Protein AF-0000000068767182 (afdb_homodimer)

Secondary structure (DSSP, 8-state):
---EE-SS-EEEE--GGGHHHHHHHHH-HHHHTTT-PPPPHHHHHHHHHHHHH-TTEEEEE-TT--EEEEEEEEE-SS-TTEEEEEEEE-GGGTTSSHHHHHHHHHHHHHHHTS--SEEEEEEETT-HHHHHHHHHTT-EEEEEEEEEEEETTEEEEEEEEEEEGGGS-------/---EE-SS-EEEE--GGGHHHHHHHHH-HHHHTTT-PPPPHHHHHHHHHHHHH-TTEEEEE-TT--EEEEEEEEE-SS-TTEEEEEEEE-GGGTTSSHHHHHHHHHHHHHHHTS--SEEEEEEETT-HHHHHHHHHTT-EEEEEEEEEEEETTEEEEEEEEEEEGGGS-------

InterPro domains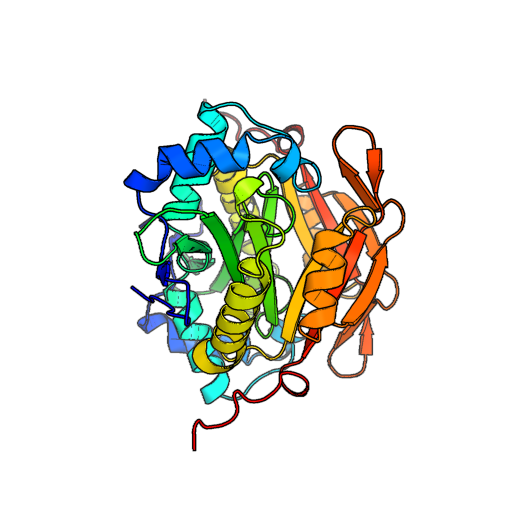:
  IPR000182 GNAT domain [PF13302] (8-140)
  IPR000182 GNAT domain [PS51186] (9-166)
  IPR016181 Acyl-CoA N-acyltransferase [SSF55729] (1-163)
  IPR051531 N-acetyltransferase [PTHR43792] (2-166)

Nearest PDB structures (foldseek):
  3fbu-assembly2_A  TM=9.293E-01  e=2.927E-15  Bacillus anthracis str. Sterne
  3fbu-assembly2_B-2  TM=9.179E-01  e=8.368E-15  Bacillus anthracis str. Sterne
  6dau-assembly1_C  TM=8.289E-01  e=2.789E-12  Vibrio cholerae O1 biovar El Tor
  6dau-assembly1_E-5  TM=7.982E-01  e=1.086E-11  Vibrio cholerae O1 biovar El Tor
  7kwh-assembly1_D  TM=8.012E-01  e=1.391E-11  Vibrio cholerae O1 biovar El Tor str. N16961

Foldseek 3Di:
DDWFDDPWKIWAADDPVCLVVQLQQLQDCVQCVWPADRDDPVVSVVVSVVSNVDPQKTFIAGPVRDTFWMKGWAQDPVDNLEIEIDITGDPVNPPPCSVLRVVLRSVVCCCPVVVHFKYKYKGWPPCVSVVVSCVVQPKDFDDWAFLPDDHPNGRTIMTMIMDGPVRHPDPPPPD/DDWFDDPWKIWAADDPVCLVVQLQQLQDCVQCVWPADRDDPVVSVVVSVVSNVDPQKTFIAGPVRDTFWMKGWDQDPVDNLEIEIDITGDPVNPPPCSVLRVVLRSVVCCCPVVNHFKYKYKGWPVCVSVVVSCVVQPKDWDDWAFLPDDHPNGRTIMTMIMDGPVRHPPPPPPD

Radius of gyration: 19.44 Å; Cα contacts (8 Å, |Δi|>4): 664; chains: 2; bounding box: 59×55×46 Å

pLDDT: mean 89.8, std 11.77, range [21.94, 98.62]

Sequence (350 aa):
MTTITTPRLSLTRFVTDDWPFFLRLRQDPQVMRFMGEVLSDGALRSVFVSRCADPGVFVLRDKFGEALGDIGLRISPKNPHEADVGYALLPQAQGKGYASEALRAVCEYGFTTLGVQAINAWVLGENRGSSRLLEKQGFVRTQVLEKAYHLNGVDYDDWIYRLEREAHPASADAGMTTITTPRLSLTRFVTDDWPFFLRLRQDPQVMRFMGEVLSDGALRSVFVSRCADPGVFVLRDKFGEALGDIGLRISPKNPHEADVGYALLPQAQGKGYASEALRAVCEYGFTTLGVQAINAWVLGENRGSSRLLEKQGFVRTQVLEKAYHLNGVDYDDWIYRLEREAHPASADAG

Structure (mmCIF, N/CA/C/O backbone):
data_AF-0000000068767182-model_v1
#
loop_
_entity.id
_entity.type
_entity.pdbx_description
1 polymer 'GCN5-related N-acetyltransferase'
#
loop_
_atom_site.group_PDB
_atom_site.id
_atom_site.type_symbol
_atom_site.label_atom_id
_atom_site.label_alt_id
_atom_site.label_comp_id
_atom_site.label_asym_id
_atom_site.label_entity_id
_atom_site.label_seq_id
_atom_site.pdbx_PDB_ins_code
_atom_site.Cartn_x
_atom_site.Cartn_y
_atom_site.Cartn_z
_atom_site.occupancy
_atom_site.B_iso_or_equiv
_atom_site.auth_seq_id
_atom_site.auth_comp_id
_atom_site.auth_asym_id
_atom_site.auth_atom_id
_atom_site.pdbx_PDB_model_num
ATOM 1 N N . MET A 1 1 ? 6.223 1.989 -20.578 1 55.12 1 MET A N 1
ATOM 2 C CA . MET A 1 1 ? 5.527 1.177 -19.594 1 55.12 1 MET A CA 1
ATOM 3 C C . MET A 1 1 ? 6.418 0.04 -19.094 1 55.12 1 MET A C 1
ATOM 5 O O . MET A 1 1 ? 7.043 -0.656 -19.906 1 55.12 1 MET A O 1
ATOM 9 N N . THR A 1 2 ? 6.781 0.084 -17.812 1 68.25 2 THR A N 1
ATOM 10 C CA . THR A 1 2 ? 7.84 -0.798 -17.328 1 68.25 2 THR A CA 1
ATOM 11 C C . THR A 1 2 ? 7.402 -2.258 -17.406 1 68.25 2 THR A C 1
ATOM 13 O O . THR A 1 2 ? 6.324 -2.615 -16.922 1 68.25 2 THR A O 1
ATOM 16 N N . THR A 1 3 ? 7.922 -2.963 -18.438 1 87.12 3 THR A N 1
ATOM 17 C CA . THR A 1 3 ? 7.777 -4.414 -18.484 1 87.12 3 THR A CA 1
ATOM 18 C C . THR A 1 3 ? 8.992 -5.09 -17.844 1 87.12 3 THR A C 1
ATOM 20 O O . THR A 1 3 ? 10.133 -4.715 -18.125 1 87.12 3 THR A O 1
ATOM 23 N N . ILE A 1 4 ? 8.719 -6.023 -16.906 1 93.81 4 ILE A N 1
ATOM 24 C CA . ILE A 1 4 ? 9.766 -6.844 -16.312 1 93.81 4 ILE A CA 1
ATOM 25 C C . ILE A 1 4 ? 9.75 -8.234 -16.938 1 93.81 4 ILE A C 1
ATOM 27 O O . ILE A 1 4 ? 8.695 -8.867 -17.016 1 93.81 4 ILE A O 1
ATOM 31 N N . THR A 1 5 ? 10.891 -8.625 -17.438 1 96.06 5 THR A N 1
ATOM 32 C CA . THR A 1 5 ? 10.969 -9.938 -18.078 1 96.06 5 THR A CA 1
ATOM 33 C C . THR A 1 5 ? 11.82 -10.891 -17.234 1 96.06 5 THR A C 1
ATOM 35 O O . THR A 1 5 ? 12.867 -10.492 -16.719 1 96.06 5 THR A O 1
ATOM 38 N N . THR A 1 6 ? 11.32 -12.062 -17.094 1 96.75 6 THR A N 1
ATOM 39 C CA . THR A 1 6 ? 12.047 -13.172 -16.484 1 96.75 6 THR A CA 1
ATOM 40 C C . THR A 1 6 ? 12.188 -14.336 -17.453 1 96.75 6 THR A C 1
ATOM 42 O O . THR A 1 6 ? 11.695 -14.266 -18.578 1 96.75 6 THR A O 1
ATOM 45 N N . PRO A 1 7 ? 12.906 -15.391 -17.078 1 96.56 7 PRO A N 1
ATOM 46 C CA . PRO A 1 7 ? 13.125 -16.5 -18.016 1 96.56 7 PRO A CA 1
ATOM 47 C C . PRO A 1 7 ? 11.82 -17.062 -18.562 1 96.56 7 PRO A C 1
ATOM 49 O O . PRO A 1 7 ? 11.719 -17.375 -19.75 1 96.56 7 PRO A O 1
ATOM 52 N N . ARG A 1 8 ? 10.781 -17.188 -17.734 1 98 8 ARG A N 1
ATOM 53 C CA . ARG A 1 8 ? 9.562 -17.844 -18.188 1 98 8 ARG A CA 1
ATOM 54 C C . ARG A 1 8 ? 8.391 -16.875 -18.234 1 98 8 ARG A C 1
ATOM 56 O O . ARG A 1 8 ? 7.312 -17.219 -18.734 1 98 8 ARG A O 1
ATOM 63 N N . LEU A 1 9 ? 8.609 -15.633 -17.719 1 98.38 9 LEU A N 1
ATOM 64 C CA . LEU A 1 9 ? 7.449 -14.758 -17.531 1 98.38 9 LEU A CA 1
ATOM 65 C C . LEU A 1 9 ? 7.711 -13.375 -18.109 1 98.38 9 LEU A C 1
ATOM 67 O O . LEU A 1 9 ? 8.859 -12.93 -18.172 1 98.38 9 LEU A O 1
ATOM 71 N N . SER A 1 10 ? 6.645 -12.773 -18.594 1 98.12 10 SER A N 1
ATOM 72 C CA . SER A 1 10 ? 6.57 -11.328 -18.781 1 98.12 10 SER A CA 1
ATOM 73 C C . SER A 1 10 ? 5.598 -10.688 -17.797 1 98.12 10 SER A C 1
ATOM 75 O O . SER A 1 10 ? 4.434 -11.086 -17.719 1 98.12 10 SER A O 1
ATOM 77 N N . LEU A 1 11 ? 6.102 -9.781 -17.031 1 98 11 LEU A N 1
ATOM 78 C CA . LEU A 1 11 ? 5.266 -9.016 -16.125 1 98 11 LEU A CA 1
ATOM 79 C C . LEU A 1 11 ? 4.84 -7.695 -16.75 1 98 11 LEU A C 1
ATOM 81 O O . LEU A 1 11 ? 5.672 -6.805 -16.953 1 98 11 LEU A O 1
ATOM 85 N N . THR A 1 12 ? 3.553 -7.574 -17.047 1 96.75 12 THR A N 1
ATOM 86 C CA . THR A 1 12 ? 3.031 -6.402 -17.734 1 96.75 12 THR A CA 1
ATOM 87 C C . THR A 1 12 ? 1.985 -5.688 -16.875 1 96.75 12 THR A C 1
ATOM 89 O O . THR A 1 12 ? 1.401 -6.289 -15.977 1 96.75 12 THR A O 1
ATOM 92 N N . ARG A 1 13 ? 1.773 -4.496 -17.219 1 94.75 13 ARG A N 1
ATOM 93 C CA . ARG A 1 13 ? 0.674 -3.791 -16.562 1 94.75 13 ARG A CA 1
ATOM 94 C C . ARG A 1 13 ? -0.67 -4.398 -16.953 1 94.75 13 ARG A C 1
ATOM 96 O O . ARG A 1 13 ? -0.781 -5.07 -17.984 1 94.75 13 ARG A O 1
ATOM 103 N N . PHE A 1 14 ? -1.699 -4.098 -16.094 1 95.75 14 PHE A N 1
ATOM 104 C CA . PHE A 1 14 ? -3.068 -4.449 -16.453 1 95.75 14 PHE A CA 1
ATOM 105 C C . PHE A 1 14 ? -3.568 -3.568 -17.594 1 95.75 14 PHE A C 1
ATOM 107 O O . PHE A 1 14 ? -3.295 -2.367 -17.625 1 95.75 14 PHE A O 1
ATOM 114 N N . VAL A 1 15 ? -4.203 -4.117 -18.484 1 95.94 15 VAL A N 1
ATOM 115 C CA . VAL A 1 15 ? -4.926 -3.391 -19.531 1 95.94 15 VAL A CA 1
ATOM 116 C C . VAL A 1 15 ? -6.391 -3.82 -19.531 1 95.94 15 VAL A C 1
ATOM 118 O O . VAL A 1 15 ? -6.75 -4.824 -18.922 1 95.94 15 VAL A O 1
ATOM 121 N N . THR A 1 16 ? -7.215 -3.088 -20.219 1 96.31 16 THR A N 1
ATOM 122 C CA . THR A 1 16 ? -8.656 -3.318 -20.203 1 96.31 16 THR A CA 1
ATOM 123 C C . THR A 1 16 ? -8.984 -4.734 -20.672 1 96.31 16 THR A C 1
ATOM 125 O O . THR A 1 16 ? -9.938 -5.348 -20.203 1 96.31 16 THR A O 1
ATOM 128 N N . ASP A 1 17 ? -8.172 -5.262 -21.516 1 97.44 17 ASP A N 1
ATOM 129 C CA . ASP A 1 17 ? -8.43 -6.582 -22.094 1 97.44 17 ASP A CA 1
ATOM 130 C C . ASP A 1 17 ? -8.156 -7.684 -21.062 1 97.44 17 ASP A C 1
ATOM 132 O O . ASP A 1 17 ? -8.516 -8.844 -21.281 1 97.44 17 ASP A O 1
ATOM 136 N N . ASP A 1 18 ? -7.664 -7.363 -19.938 1 97.88 18 ASP A N 1
ATOM 137 C CA . ASP A 1 18 ? -7.344 -8.352 -18.906 1 97.88 18 ASP A CA 1
ATOM 138 C C . ASP A 1 18 ? -8.555 -8.625 -18.016 1 97.88 18 ASP A C 1
ATOM 140 O O . ASP A 1 18 ? -8.469 -9.391 -17.062 1 97.88 18 ASP A O 1
ATOM 144 N N . TRP A 1 19 ? -9.664 -8.062 -18.359 1 97.12 19 TRP A N 1
ATOM 145 C CA . TRP A 1 19 ? -10.852 -8.156 -17.531 1 97.12 19 TRP A CA 1
ATOM 146 C C . TRP A 1 19 ? -11.25 -9.609 -17.297 1 97.12 19 TRP A C 1
ATOM 148 O O . TRP A 1 19 ? -11.461 -10.039 -16.172 1 97.12 19 TRP A O 1
ATOM 158 N N . PRO A 1 20 ? -11.32 -10.438 -18.375 1 97.44 20 PRO A N 1
ATOM 159 C CA . PRO A 1 20 ? -11.719 -11.82 -18.141 1 97.44 20 PRO A CA 1
ATOM 160 C C . PRO A 1 20 ? -10.781 -12.555 -17.172 1 97.44 20 PRO A C 1
ATOM 162 O O . PRO A 1 20 ? -11.234 -13.32 -16.328 1 97.44 20 PRO A O 1
ATOM 165 N N . PHE A 1 21 ? -9.57 -12.328 -17.312 1 97.88 21 PHE A N 1
ATOM 166 C CA . PHE A 1 21 ? -8.578 -12.922 -16.422 1 97.88 21 PHE A CA 1
ATOM 167 C C . PHE A 1 21 ? -8.781 -12.43 -14.984 1 97.88 21 PHE A C 1
ATOM 169 O O . PHE A 1 21 ? -8.781 -13.227 -14.047 1 97.88 21 PHE A O 1
ATOM 176 N N . PHE A 1 22 ? -8.922 -11.164 -14.867 1 96.88 22 PHE A N 1
ATOM 177 C CA . PHE A 1 22 ? -9.102 -10.555 -13.555 1 96.88 22 PHE A CA 1
ATOM 178 C C . PHE A 1 22 ? -10.328 -11.133 -12.852 1 96.88 22 PHE A C 1
ATOM 180 O O . PHE A 1 22 ? -10.273 -11.445 -11.664 1 96.88 22 PHE A O 1
ATOM 187 N N . LEU A 1 23 ? -11.352 -11.242 -13.586 1 95.75 23 LEU A N 1
ATOM 188 C CA . LEU A 1 23 ? -12.578 -11.805 -13.039 1 95.75 23 LEU A CA 1
ATOM 189 C C . LEU A 1 23 ? -12.352 -13.227 -12.539 1 95.75 23 LEU A C 1
ATOM 191 O O . LEU A 1 23 ? -12.773 -13.578 -11.438 1 95.75 23 LEU A O 1
ATOM 195 N N . ARG A 1 24 ? -11.719 -14.031 -13.336 1 95.88 24 ARG A N 1
ATOM 196 C CA . ARG A 1 24 ? -11.422 -15.406 -12.953 1 95.88 24 ARG A CA 1
ATOM 197 C C . ARG A 1 24 ? -10.602 -15.453 -11.672 1 95.88 24 ARG A C 1
ATOM 199 O O . ARG A 1 24 ? -10.883 -16.25 -10.773 1 95.88 24 ARG A O 1
ATOM 206 N N . LEU A 1 25 ? -9.641 -14.617 -11.578 1 96.06 25 LEU A N 1
ATOM 207 C CA . LEU A 1 25 ? -8.727 -14.57 -10.438 1 96.06 25 LEU A CA 1
ATOM 208 C C . LEU A 1 25 ? -9.469 -14.18 -9.164 1 96.06 25 LEU A C 1
ATOM 210 O O . LEU A 1 25 ? -9.297 -14.805 -8.117 1 96.06 25 LEU A O 1
ATOM 214 N N . ARG A 1 26 ? -10.328 -13.203 -9.281 1 94.38 26 ARG A N 1
ATOM 215 C CA . ARG A 1 26 ? -10.938 -12.594 -8.102 1 94.38 26 ARG A CA 1
ATOM 216 C C . ARG A 1 26 ? -12.234 -13.312 -7.727 1 94.38 26 ARG A C 1
ATOM 218 O O . ARG A 1 26 ? -12.781 -13.086 -6.645 1 94.38 26 ARG A O 1
ATOM 225 N N . GLN A 1 27 ? -12.656 -14.172 -8.562 1 93.69 27 GLN A N 1
ATOM 226 C CA . GLN A 1 27 ? -13.859 -14.93 -8.242 1 93.69 27 GLN A CA 1
ATOM 227 C C . GLN A 1 27 ? -13.516 -16.375 -7.859 1 93.69 27 GLN A C 1
ATOM 229 O O . GLN A 1 27 ? -14.383 -17.141 -7.445 1 93.69 27 GLN A O 1
ATOM 234 N N . ASP A 1 28 ? -12.336 -16.75 -8.055 1 94.5 28 ASP A N 1
ATOM 235 C CA . ASP A 1 28 ? -11.922 -18.109 -7.68 1 94.5 28 ASP A CA 1
ATOM 236 C C . ASP A 1 28 ? -11.844 -18.25 -6.164 1 94.5 28 ASP A C 1
ATOM 238 O O . ASP A 1 28 ? -11.055 -17.562 -5.508 1 94.5 28 ASP A O 1
ATOM 242 N N . PRO A 1 29 ? -12.555 -19.172 -5.621 1 92.44 29 PRO A N 1
ATOM 243 C CA . PRO A 1 29 ? -12.602 -19.281 -4.16 1 92.44 29 PRO A CA 1
ATOM 244 C C . PRO A 1 29 ? -11.273 -19.734 -3.562 1 92.44 29 PRO A C 1
ATOM 246 O O . PRO A 1 29 ? -10.938 -19.359 -2.438 1 92.44 29 PRO A O 1
ATOM 249 N N . GLN A 1 30 ? -10.586 -20.516 -4.27 1 91.94 30 GLN A N 1
ATOM 250 C CA . GLN A 1 30 ? -9.289 -20.953 -3.771 1 91.94 30 GLN A CA 1
ATOM 251 C C . GLN A 1 30 ? -8.305 -19.781 -3.699 1 91.94 30 GLN A C 1
ATOM 253 O O . GLN A 1 30 ? -7.531 -19.688 -2.748 1 91.94 30 GLN A O 1
ATOM 258 N N . VAL A 1 31 ? -8.336 -18.938 -4.672 1 92.19 31 VAL A N 1
ATOM 259 C CA . VAL A 1 31 ? -7.453 -17.781 -4.73 1 92.19 31 VAL A CA 1
ATOM 260 C C . VAL A 1 31 ? -7.836 -16.781 -3.639 1 92.19 31 VAL A C 1
ATOM 262 O O . VAL A 1 31 ? -6.969 -16.266 -2.93 1 92.19 31 VAL A O 1
ATOM 265 N N . MET A 1 32 ? -9.117 -16.609 -3.453 1 92.25 32 MET A N 1
ATOM 266 C CA . MET A 1 32 ? -9.602 -15.547 -2.582 1 92.25 32 MET A CA 1
ATOM 267 C C . MET A 1 32 ? -9.695 -16.031 -1.137 1 92.25 32 MET A C 1
ATOM 269 O O . MET A 1 32 ? -9.922 -15.219 -0.227 1 92.25 32 MET A O 1
ATOM 273 N N . ARG A 1 33 ? -9.414 -17.234 -0.882 1 89.06 33 ARG A N 1
ATOM 274 C CA . ARG A 1 33 ? -9.578 -17.859 0.429 1 89.06 33 ARG A CA 1
ATOM 275 C C . ARG A 1 33 ? -8.859 -17.062 1.508 1 89.06 33 ARG A C 1
ATOM 277 O O . ARG A 1 33 ? -9.406 -16.828 2.59 1 89.06 33 ARG A O 1
ATOM 284 N N . PHE A 1 34 ? -7.691 -16.594 1.208 1 87.88 34 PHE A N 1
ATOM 285 C CA . PHE A 1 34 ? -6.879 -15.906 2.199 1 87.88 34 PHE A CA 1
ATOM 286 C C . PHE A 1 34 ? -6.746 -14.422 1.855 1 87.88 34 PHE A C 1
ATOM 288 O O . PHE A 1 34 ? -5.891 -13.727 2.404 1 87.88 34 PHE A O 1
ATOM 295 N N . MET A 1 35 ? -7.523 -13.93 0.984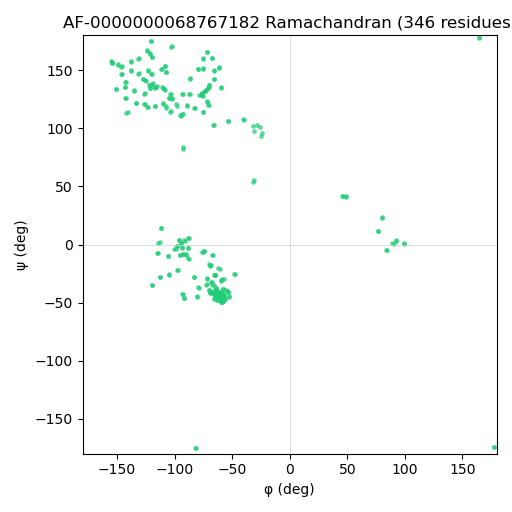 1 88.5 35 MET A N 1
ATOM 296 C CA . MET A 1 35 ? -7.305 -12.57 0.494 1 88.5 35 MET A CA 1
ATOM 297 C C . MET A 1 35 ? -8.516 -11.688 0.781 1 88.5 35 MET A C 1
ATOM 299 O O . MET A 1 35 ? -8.375 -10.484 0.988 1 88.5 35 MET A O 1
ATOM 303 N N . GLY A 1 36 ? -9.703 -12.203 0.733 1 86.69 36 GLY A N 1
ATOM 304 C CA . GLY A 1 36 ? -10.906 -11.414 0.915 1 86.69 36 GLY A CA 1
ATOM 305 C C . GLY A 1 36 ? -12.164 -12.133 0.453 1 86.69 36 GLY A C 1
ATOM 306 O O . GLY A 1 36 ? -12.094 -13.25 -0.056 1 86.69 36 GLY A O 1
ATOM 307 N N . GLU A 1 37 ? -13.25 -11.438 0.646 1 85.06 37 GLU A N 1
ATOM 308 C CA . GLU A 1 37 ? -14.523 -11.977 0.174 1 85.06 37 GLU A CA 1
ATOM 309 C C . GLU A 1 37 ? -14.648 -11.836 -1.34 1 85.06 37 GLU A C 1
ATOM 311 O O . GLU A 1 37 ? -14.008 -10.977 -1.947 1 85.06 37 GLU A O 1
ATOM 316 N N . VAL A 1 38 ? -15.359 -12.711 -1.893 1 85.5 38 VAL A N 1
ATOM 317 C CA . VAL A 1 38 ? -15.664 -12.586 -3.314 1 85.5 38 VAL A CA 1
ATOM 318 C C . VAL A 1 38 ? -16.75 -11.539 -3.521 1 85.5 38 VAL A C 1
ATOM 320 O O . VAL A 1 38 ? -17.812 -11.609 -2.893 1 85.5 38 VAL A O 1
ATOM 323 N N . LEU A 1 39 ? -16.531 -10.633 -4.367 1 84.5 39 LEU A N 1
ATOM 324 C CA . LEU A 1 39 ? -17.453 -9.516 -4.57 1 84.5 39 LEU A CA 1
ATOM 325 C C . LEU A 1 39 ? -18.266 -9.719 -5.844 1 84.5 39 LEU A C 1
ATOM 327 O O . LEU A 1 39 ? -17.953 -10.594 -6.656 1 84.5 39 LEU A O 1
ATOM 331 N N . SER A 1 40 ? -19.234 -8.828 -5.914 1 84.5 40 SER A N 1
ATOM 332 C CA . SER A 1 40 ? -20.047 -8.805 -7.121 1 84.5 40 SER A CA 1
ATOM 333 C C . SER A 1 40 ? -19.266 -8.25 -8.305 1 84.5 40 SER A C 1
ATOM 335 O O . SER A 1 40 ? -18.234 -7.598 -8.125 1 84.5 40 SER A O 1
ATOM 337 N N . ASP A 1 41 ? -19.781 -8.445 -9.484 1 85.31 41 ASP A N 1
ATOM 338 C CA . ASP A 1 41 ? -19.141 -7.992 -10.711 1 85.31 41 ASP A CA 1
ATOM 339 C C . ASP A 1 41 ? -18.969 -6.473 -10.711 1 85.31 41 ASP A C 1
ATOM 341 O O . ASP A 1 41 ? -17.922 -5.961 -11.125 1 85.31 41 ASP A O 1
ATOM 345 N N . GLY A 1 42 ? -20.031 -5.82 -10.281 1 81.75 42 GLY A N 1
ATOM 346 C CA . GLY A 1 42 ? -19.969 -4.371 -10.25 1 81.75 42 GLY A CA 1
ATOM 347 C C . GLY A 1 42 ? -18.875 -3.838 -9.344 1 81.75 42 GLY A C 1
ATOM 348 O O . GLY A 1 42 ? -18.125 -2.934 -9.727 1 81.75 42 GLY A O 1
ATOM 349 N N . ALA A 1 43 ? -18.781 -4.41 -8.242 1 82.06 43 ALA A N 1
ATOM 350 C CA . ALA A 1 43 ? -17.734 -4.012 -7.301 1 82.06 43 ALA A CA 1
ATOM 351 C C . ALA A 1 43 ? -16.344 -4.344 -7.844 1 82.06 43 ALA A C 1
ATOM 353 O O . ALA A 1 43 ? -15.406 -3.568 -7.676 1 82.06 43 ALA A O 1
ATOM 354 N N . LEU A 1 44 ? -16.281 -5.43 -8.547 1 89.56 44 LEU A N 1
ATOM 355 C CA . LEU A 1 44 ? -15.008 -5.867 -9.094 1 89.56 44 LEU A CA 1
ATOM 356 C C . LEU A 1 44 ? -14.57 -4.961 -10.242 1 89.56 44 LEU A C 1
ATOM 358 O O . LEU A 1 44 ? -13.375 -4.75 -10.453 1 89.56 44 LEU A O 1
ATOM 362 N N . ARG A 1 45 ? -15.469 -4.418 -10.906 1 90.56 45 ARG A N 1
ATOM 363 C CA . ARG A 1 45 ? -15.133 -3.537 -12.016 1 90.56 45 ARG A CA 1
ATOM 364 C C . ARG A 1 45 ? -14.398 -2.293 -11.531 1 90.56 45 ARG A C 1
ATOM 366 O O . ARG A 1 45 ? -13.43 -1.853 -12.156 1 90.56 45 ARG A O 1
ATOM 373 N N . SER A 1 46 ? -14.891 -1.764 -10.461 1 85.62 46 SER A N 1
ATOM 374 C CA . SER A 1 46 ? -14.219 -0.597 -9.898 1 85.62 46 SER A CA 1
ATOM 375 C C . SER A 1 46 ? -12.789 -0.927 -9.492 1 85.62 46 SER A C 1
ATOM 377 O O . SER A 1 46 ? -11.867 -0.153 -9.758 1 85.62 46 SER A O 1
ATOM 379 N N . VAL A 1 47 ? -12.672 -2.047 -8.898 1 85.81 47 VAL A N 1
ATOM 380 C CA . VAL A 1 47 ? -11.344 -2.48 -8.484 1 85.81 47 VAL A CA 1
ATOM 381 C C . VAL A 1 47 ? -10.461 -2.689 -9.711 1 85.81 47 VAL A C 1
ATOM 383 O O . VAL A 1 47 ? -9.289 -2.299 -9.719 1 85.81 47 VAL A O 1
ATOM 386 N N . PHE A 1 48 ? -11.016 -3.229 -10.742 1 91.75 48 PHE A N 1
ATOM 387 C CA . PHE A 1 48 ? -10.281 -3.516 -11.961 1 91.75 48 PHE A CA 1
ATOM 388 C C . PHE A 1 48 ? -9.789 -2.229 -12.617 1 91.75 48 PHE A C 1
ATOM 390 O O . PHE A 1 48 ? -8.656 -2.156 -13.086 1 91.75 48 PHE A O 1
ATOM 397 N N . VAL A 1 49 ? -10.586 -1.27 -12.648 1 88.88 49 VAL A N 1
ATOM 398 C CA . VAL A 1 49 ? -10.211 0.013 -13.234 1 88.88 49 VAL A CA 1
ATOM 399 C C . VAL A 1 49 ? -9.016 0.598 -12.484 1 88.88 49 VAL A C 1
ATOM 401 O O . VAL A 1 49 ? -8.078 1.113 -13.094 1 88.88 49 VAL A O 1
ATOM 404 N N . SER A 1 50 ? -9.109 0.483 -11.211 1 84.06 50 SER A N 1
ATOM 405 C CA . SER A 1 50 ? -8 0.98 -10.406 1 84.06 50 SER A CA 1
ATOM 406 C C . SER A 1 50 ? -6.727 0.191 -10.672 1 84.06 50 SER A C 1
ATOM 408 O O . SER A 1 50 ? -5.625 0.751 -10.656 1 84.06 50 SER A O 1
ATOM 410 N N . ARG A 1 51 ? -6.887 -1.062 -10.867 1 89.19 51 ARG A N 1
ATOM 411 C CA . ARG A 1 51 ? -5.73 -1.898 -11.18 1 89.19 51 ARG A CA 1
ATOM 412 C C . ARG A 1 51 ? -5.102 -1.496 -12.508 1 89.19 51 ARG A C 1
ATOM 414 O O . ARG A 1 51 ? -3.877 -1.452 -12.633 1 89.19 51 ARG A O 1
ATOM 421 N N . CYS A 1 52 ? -5.879 -1.179 -13.453 1 91.5 52 CYS A N 1
ATOM 422 C CA . CYS A 1 52 ? -5.395 -0.766 -14.766 1 91.5 52 CYS A CA 1
ATOM 423 C C . CYS A 1 52 ? -4.633 0.55 -14.68 1 91.5 52 CYS A C 1
ATOM 425 O O . CYS A 1 52 ? -3.711 0.793 -15.461 1 91.5 52 CYS A O 1
ATOM 427 N N . ALA A 1 53 ? -4.953 1.298 -13.727 1 84.5 53 ALA A N 1
ATOM 428 C CA . ALA A 1 53 ? -4.32 2.605 -13.578 1 84.5 53 ALA A CA 1
ATOM 429 C C . ALA A 1 53 ? -3.102 2.523 -12.664 1 84.5 53 ALA A C 1
ATOM 431 O O . ALA A 1 53 ? -2.354 3.494 -12.531 1 84.5 53 ALA A O 1
ATOM 432 N N . ASP A 1 54 ? -2.893 1.414 -12.031 1 85.75 54 ASP A N 1
ATOM 433 C CA . ASP A 1 54 ? -1.835 1.249 -11.039 1 85.75 54 ASP A CA 1
ATOM 434 C C . ASP A 1 54 ? -0.561 0.705 -11.688 1 85.75 54 ASP A C 1
ATOM 436 O O . ASP A 1 54 ? -0.492 -0.475 -12.039 1 85.75 54 ASP A O 1
ATOM 440 N N . PRO A 1 55 ? 0.436 1.526 -11.711 1 85.69 55 PRO A N 1
ATOM 441 C CA . PRO A 1 55 ? 1.667 1.069 -12.359 1 85.69 55 PRO A CA 1
ATOM 442 C C . PRO A 1 55 ? 2.453 0.081 -11.5 1 85.69 55 PRO A C 1
ATOM 444 O O . PRO A 1 55 ? 3.447 -0.488 -11.961 1 85.69 55 PRO A O 1
ATOM 447 N N . GLY A 1 56 ? 2.062 -0.141 -10.32 1 88.69 56 GLY A N 1
ATOM 448 C CA . GLY A 1 56 ? 2.789 -1.021 -9.422 1 88.69 56 GLY A CA 1
ATOM 449 C C . GLY A 1 56 ? 2.236 -2.434 -9.391 1 88.69 56 GLY A C 1
ATOM 450 O O . GLY A 1 56 ? 2.697 -3.268 -8.609 1 88.69 56 GLY A O 1
ATOM 451 N N . VAL A 1 57 ? 1.263 -2.695 -10.203 1 92.69 57 VAL A N 1
ATOM 452 C CA . VAL A 1 57 ? 0.685 -4.035 -10.266 1 92.69 57 VAL A CA 1
ATOM 453 C C . VAL A 1 57 ? 0.935 -4.645 -11.641 1 92.69 57 VAL A C 1
ATOM 455 O O . VAL A 1 57 ? 0.725 -3.986 -12.664 1 92.69 57 VAL A O 1
ATOM 458 N N . PHE A 1 58 ? 1.323 -5.93 -11.617 1 96.25 58 PHE A N 1
ATOM 459 C CA . PHE A 1 58 ? 1.71 -6.602 -12.852 1 96.25 58 PHE A CA 1
ATOM 460 C C . PHE A 1 58 ? 0.907 -7.883 -13.047 1 96.25 58 PHE A C 1
ATOM 462 O O . PHE A 1 58 ? 0.658 -8.617 -12.086 1 96.25 58 PHE A O 1
ATOM 469 N N . VAL A 1 59 ? 0.564 -8.078 -14.328 1 98.19 59 VAL A N 1
ATOM 470 C CA . VAL A 1 59 ? 0.046 -9.383 -14.727 1 98.19 59 VAL A CA 1
ATOM 471 C C . VAL A 1 59 ? 1.204 -10.305 -15.102 1 98.19 59 VAL A C 1
ATOM 473 O O . VAL A 1 59 ? 2.109 -9.914 -15.836 1 98.19 59 VAL A O 1
ATOM 476 N N . LEU A 1 60 ? 1.182 -11.469 -14.523 1 98.62 60 LEU A N 1
ATOM 477 C CA . LEU A 1 60 ? 2.143 -12.5 -14.898 1 98.62 60 LEU A CA 1
ATOM 478 C C . LEU A 1 60 ? 1.685 -13.242 -16.141 1 98.62 60 LEU A C 1
ATOM 480 O O . LEU A 1 60 ? 0.654 -13.922 -16.125 1 98.62 60 LEU A O 1
ATOM 484 N N . ARG A 1 61 ? 2.512 -13.102 -17.188 1 98.62 61 ARG A N 1
ATOM 485 C CA . ARG A 1 61 ? 2.174 -13.789 -18.422 1 98.62 61 ARG A CA 1
ATOM 486 C C . ARG A 1 61 ? 3.258 -14.797 -18.797 1 98.62 61 ARG A C 1
ATOM 488 O O . ARG A 1 61 ? 4.449 -14.508 -18.688 1 98.62 61 ARG A O 1
ATOM 495 N N . ASP A 1 62 ? 2.779 -15.945 -19.266 1 98.06 62 ASP A N 1
ATOM 496 C CA . ASP A 1 62 ? 3.758 -16.922 -19.719 1 98.06 62 ASP A CA 1
ATOM 497 C C . ASP A 1 62 ? 4.223 -16.625 -21.141 1 98.06 62 ASP A C 1
ATOM 499 O O . ASP A 1 62 ? 3.91 -15.555 -21.688 1 98.06 62 ASP A O 1
ATOM 503 N N . LYS A 1 63 ? 5.023 -17.484 -21.703 1 95.56 63 LYS A N 1
ATOM 504 C CA . LYS A 1 63 ? 5.656 -17.281 -23 1 95.56 63 LYS A CA 1
ATOM 505 C C . LYS A 1 63 ? 4.609 -17.125 -24.109 1 95.56 63 LYS A C 1
ATOM 507 O O . LYS A 1 63 ? 4.895 -16.578 -25.172 1 95.56 63 LYS A O 1
ATOM 512 N N . PHE A 1 64 ? 3.426 -17.578 -23.906 1 96.81 64 PHE A N 1
ATOM 513 C CA . PHE A 1 64 ? 2.371 -17.516 -24.906 1 96.81 64 PHE A CA 1
ATOM 514 C C . PHE A 1 64 ? 1.453 -16.328 -24.656 1 96.81 64 PHE A C 1
ATOM 516 O O . PHE A 1 64 ? 0.472 -16.125 -25.375 1 96.81 64 PHE A O 1
ATOM 523 N N . GLY A 1 65 ? 1.688 -15.617 -23.672 1 96.75 65 GLY A N 1
ATOM 524 C CA . GLY A 1 65 ? 0.903 -14.43 -23.375 1 96.75 65 GLY A CA 1
ATOM 525 C C . GLY A 1 65 ? -0.266 -14.711 -22.438 1 96.75 65 GLY A C 1
ATOM 526 O O . GLY A 1 65 ? -1.042 -13.805 -22.125 1 96.75 65 GLY A O 1
ATOM 527 N N . GLU A 1 66 ? -0.344 -15.953 -21.984 1 97.81 66 GLU A N 1
ATOM 528 C CA . GLU A 1 66 ? -1.438 -16.312 -21.078 1 97.81 66 GLU A CA 1
ATOM 529 C C . GLU A 1 66 ? -1.218 -15.742 -19.688 1 97.81 66 GLU A C 1
ATOM 531 O O . GLU A 1 66 ? -0.134 -15.883 -19.109 1 97.81 66 GLU A O 1
ATOM 536 N N . ALA A 1 67 ? -2.299 -15.117 -19.172 1 98.62 67 ALA A N 1
ATOM 537 C CA . ALA A 1 67 ? -2.234 -14.57 -17.812 1 98.62 67 ALA A CA 1
ATOM 538 C C . ALA A 1 67 ? -2.35 -15.68 -16.781 1 98.62 67 ALA A C 1
ATOM 540 O O . ALA A 1 67 ? -3.287 -16.484 -16.812 1 98.62 67 ALA A O 1
ATOM 541 N N . LEU A 1 68 ? -1.432 -15.664 -15.836 1 98.62 68 LEU A N 1
ATOM 542 C CA . LEU A 1 68 ? -1.34 -16.734 -14.844 1 98.62 68 LEU A CA 1
ATOM 543 C C . LEU A 1 68 ? -1.703 -16.234 -13.453 1 98.62 68 LEU A C 1
ATOM 545 O O . LEU A 1 68 ? -2.074 -17.016 -12.578 1 98.62 68 LEU A O 1
ATOM 549 N N . GLY A 1 69 ? -1.504 -15.008 -13.156 1 98.31 69 GLY A N 1
ATOM 550 C CA . GLY A 1 69 ? -1.663 -14.344 -11.875 1 98.31 69 GLY A CA 1
ATOM 551 C C . GLY A 1 69 ? -1.259 -12.883 -11.906 1 98.31 69 GLY A C 1
ATOM 552 O O . GLY A 1 69 ? -1.086 -12.305 -12.984 1 98.31 69 GLY A O 1
ATOM 553 N N . ASP A 1 70 ? -1.26 -12.273 -10.773 1 97.56 70 ASP A N 1
ATOM 554 C CA . ASP A 1 70 ? -0.767 -10.906 -10.688 1 97.56 70 ASP A CA 1
ATOM 555 C C . ASP A 1 70 ? 0.089 -10.703 -9.438 1 97.56 70 ASP A C 1
ATOM 557 O O . ASP A 1 70 ? 0.108 -11.562 -8.547 1 97.56 70 ASP A O 1
ATOM 561 N N . ILE A 1 71 ? 0.902 -9.727 -9.492 1 97 71 ILE A N 1
ATOM 562 C CA . ILE A 1 71 ? 1.782 -9.352 -8.391 1 97 71 ILE A CA 1
ATOM 563 C C . ILE A 1 71 ? 1.896 -7.832 -8.32 1 97 71 ILE A C 1
ATOM 565 O O . ILE A 1 71 ? 1.949 -7.156 -9.352 1 97 71 ILE A O 1
ATOM 569 N N . GLY A 1 72 ? 1.888 -7.301 -7.121 1 94.44 72 GLY A N 1
ATOM 570 C CA . GLY A 1 72 ? 1.999 -5.867 -6.934 1 94.44 72 GLY A CA 1
ATOM 571 C C . GLY A 1 72 ? 3.096 -5.477 -5.961 1 94.44 72 GLY A C 1
ATOM 572 O O . GLY A 1 72 ? 3.35 -6.184 -4.984 1 94.44 72 GLY A O 1
ATOM 573 N N . LEU A 1 73 ? 3.768 -4.426 -6.223 1 93.62 73 LEU A N 1
ATOM 574 C CA . LEU A 1 73 ? 4.75 -3.783 -5.355 1 93.62 73 LEU A CA 1
ATOM 575 C C . LEU A 1 73 ? 4.516 -2.277 -5.297 1 93.62 73 LEU A C 1
ATOM 577 O O . LEU A 1 73 ? 4.586 -1.593 -6.32 1 93.62 73 LEU A O 1
ATOM 581 N N . ARG A 1 74 ? 4.316 -1.855 -4.098 1 89.19 74 ARG A N 1
ATOM 582 C CA . ARG A 1 74 ? 4.031 -0.434 -3.938 1 89.19 74 ARG A CA 1
ATOM 583 C C . ARG A 1 74 ? 4.781 0.142 -2.74 1 89.19 74 ARG A C 1
ATOM 585 O O . ARG A 1 74 ? 5.004 -0.554 -1.748 1 89.19 74 ARG A O 1
ATOM 592 N N . ILE A 1 75 ? 5.078 1.435 -2.922 1 88.19 75 ILE A N 1
ATOM 593 C CA . ILE A 1 75 ? 5.676 2.113 -1.776 1 88.19 75 ILE A CA 1
ATOM 594 C C . ILE A 1 75 ? 4.719 2.061 -0.588 1 88.19 75 ILE A C 1
ATOM 596 O O . ILE A 1 75 ? 3.512 2.271 -0.745 1 88.19 75 ILE A O 1
ATOM 600 N N . SER A 1 76 ? 5.254 1.758 0.54 1 91.12 76 SER A N 1
ATOM 601 C CA . SER A 1 76 ? 4.453 1.579 1.746 1 91.12 76 SER A CA 1
ATOM 602 C C . SER A 1 76 ? 3.896 2.91 2.244 1 91.12 76 SER A C 1
ATOM 604 O O . SER A 1 76 ? 4.625 3.902 2.318 1 91.12 76 SER A O 1
ATOM 606 N N . PRO A 1 77 ? 2.631 2.934 2.594 1 85.25 77 PRO A N 1
ATOM 607 C CA . PRO A 1 77 ? 2.107 4.152 3.213 1 85.25 77 PRO A CA 1
ATOM 608 C C . PRO A 1 77 ? 2.678 4.398 4.609 1 85.25 77 PRO A C 1
ATOM 610 O O . PRO A 1 77 ? 2.604 5.516 5.125 1 85.25 77 PRO A O 1
ATOM 613 N N . LYS A 1 78 ? 3.217 3.377 5.152 1 84.62 78 LYS A N 1
ATOM 614 C CA . LYS A 1 78 ? 3.779 3.461 6.496 1 84.62 78 LYS A CA 1
ATOM 615 C C . LYS A 1 78 ? 5.168 4.09 6.477 1 84.62 78 LYS A C 1
ATOM 617 O O . LYS A 1 78 ? 5.508 4.887 7.352 1 84.62 78 LYS A O 1
ATOM 622 N N . ASN A 1 79 ? 5.965 3.723 5.617 1 87.56 79 ASN A N 1
ATOM 623 C CA . ASN A 1 79 ? 7.348 4.156 5.453 1 87.56 79 ASN A CA 1
ATOM 624 C C . ASN A 1 79 ? 7.723 4.297 3.982 1 87.56 79 ASN A C 1
ATOM 626 O O . ASN A 1 79 ? 7.812 3.303 3.262 1 87.56 79 ASN A O 1
ATOM 630 N N . PRO A 1 80 ? 7.98 5.5 3.533 1 84.94 80 PRO A N 1
ATOM 631 C CA . PRO A 1 80 ? 8.227 5.711 2.104 1 84.94 80 PRO A CA 1
ATOM 632 C C . PRO A 1 80 ? 9.516 5.062 1.621 1 84.94 80 PRO A C 1
ATOM 634 O O . PRO A 1 80 ? 9.766 4.992 0.414 1 84.94 80 PRO A O 1
ATOM 637 N N . HIS A 1 81 ? 10.32 4.57 2.467 1 87.75 81 HIS A N 1
ATOM 638 C CA . HIS A 1 81 ? 11.562 3.92 2.086 1 87.75 81 HIS A CA 1
ATOM 639 C C . HIS A 1 81 ? 11.391 2.41 1.97 1 87.75 81 HIS A C 1
ATOM 641 O O . HIS A 1 81 ? 12.359 1.686 1.721 1 87.75 81 HIS A O 1
ATOM 647 N N . GLU A 1 82 ? 10.219 2.059 2.195 1 91.44 82 GLU A N 1
ATOM 648 C CA . GLU A 1 82 ? 9.867 0.644 2.086 1 91.44 82 GLU A CA 1
ATOM 649 C C . GLU A 1 82 ? 8.758 0.427 1.066 1 91.44 82 GLU A C 1
ATOM 651 O O . GLU A 1 82 ? 8.125 1.385 0.615 1 91.44 82 GLU A O 1
ATOM 656 N N . ALA A 1 83 ? 8.609 -0.814 0.681 1 93.25 83 ALA A N 1
ATOM 657 C CA . ALA A 1 83 ? 7.508 -1.18 -0.206 1 93.25 83 ALA A CA 1
ATOM 658 C C . ALA A 1 83 ? 6.762 -2.404 0.319 1 93.25 83 ALA A C 1
ATOM 660 O O . ALA A 1 83 ? 7.277 -3.133 1.173 1 93.25 83 ALA A O 1
ATOM 661 N N . ASP A 1 84 ? 5.562 -2.533 -0.165 1 95.12 84 ASP A N 1
ATOM 662 C CA . ASP A 1 84 ? 4.711 -3.668 0.178 1 95.12 84 ASP A CA 1
ATOM 663 C C . ASP A 1 84 ? 4.387 -4.504 -1.058 1 95.12 84 ASP A C 1
ATOM 665 O O . ASP A 1 84 ? 4.074 -3.957 -2.119 1 95.12 84 ASP A O 1
ATOM 669 N N . VAL A 1 85 ? 4.508 -5.84 -0.86 1 96.5 85 VAL A N 1
ATOM 670 C CA . VAL A 1 85 ? 4.281 -6.715 -2.006 1 96.5 85 VAL A CA 1
ATOM 671 C C . VAL A 1 85 ? 3.121 -7.668 -1.708 1 96.5 85 VAL A C 1
ATOM 673 O O . VAL A 1 85 ? 2.885 -8.023 -0.552 1 96.5 85 VAL A O 1
ATOM 676 N N . GLY A 1 86 ? 2.371 -8.008 -2.719 1 95.44 86 GLY A N 1
ATOM 677 C CA . GLY A 1 86 ? 1.33 -9.023 -2.729 1 95.44 86 GLY A CA 1
ATOM 678 C C . GLY A 1 86 ? 1.163 -9.695 -4.082 1 95.44 86 GLY A C 1
ATOM 679 O O . GLY A 1 86 ? 1.491 -9.109 -5.113 1 95.44 86 GLY A O 1
ATOM 680 N N . TYR A 1 87 ? 0.645 -10.93 -4.043 1 96 87 TYR A N 1
ATOM 681 C CA . TYR A 1 87 ? 0.508 -11.68 -5.289 1 96 87 TYR A CA 1
ATOM 682 C C . TYR A 1 87 ? -0.604 -12.711 -5.188 1 96 87 TYR A C 1
ATOM 684 O O . TYR A 1 87 ? -0.965 -13.141 -4.086 1 96 87 TYR A O 1
ATOM 692 N N . ALA A 1 88 ? -1.115 -13.102 -6.309 1 95.94 88 ALA A N 1
ATOM 693 C CA . ALA A 1 88 ? -2.123 -14.148 -6.461 1 95.94 88 ALA A CA 1
ATOM 694 C C . ALA A 1 88 ? -1.991 -14.852 -7.812 1 95.94 88 ALA A C 1
ATOM 696 O O . ALA A 1 88 ? -1.79 -14.195 -8.836 1 95.94 88 ALA A O 1
ATOM 697 N N . LEU A 1 89 ? -2.047 -16.109 -7.754 1 97 89 LEU A N 1
ATOM 698 C CA . LEU A 1 89 ? -2.008 -16.891 -8.984 1 97 89 LEU A CA 1
ATOM 699 C C . LEU A 1 89 ? -3.23 -17.797 -9.102 1 97 89 LEU A C 1
ATOM 701 O O . LEU A 1 89 ? -3.73 -18.297 -8.094 1 97 89 LEU A O 1
ATOM 705 N N . LEU A 1 90 ? -3.576 -18 -10.352 1 97.62 90 LEU A N 1
ATOM 706 C CA . LEU A 1 90 ? -4.613 -19 -10.602 1 97.62 90 LEU A CA 1
ATOM 707 C C . LEU A 1 90 ? -4.168 -20.375 -10.133 1 97.62 90 LEU A C 1
ATOM 709 O O . LEU A 1 90 ? -2.98 -20.703 -10.188 1 97.62 90 LEU A O 1
ATOM 713 N N . PRO A 1 91 ? -5.156 -21.188 -9.773 1 96.38 91 PRO A N 1
ATOM 714 C CA . PRO A 1 91 ? -4.809 -22.5 -9.242 1 96.38 91 PRO A CA 1
ATOM 715 C C . PRO A 1 91 ? -3.961 -23.328 -10.211 1 96.38 91 PRO A C 1
ATOM 717 O O . PRO A 1 91 ? -2.99 -23.969 -9.797 1 96.38 91 PRO A O 1
ATOM 720 N N . GLN A 1 92 ? -4.227 -23.25 -11.453 1 96 92 GLN A N 1
ATOM 721 C CA . GLN A 1 92 ? -3.525 -24.062 -12.445 1 96 92 GLN A CA 1
ATOM 722 C C . GLN A 1 92 ? -2.074 -23.625 -12.594 1 96 92 GLN A C 1
ATOM 724 O O . GLN A 1 92 ? -1.255 -24.344 -13.172 1 96 92 GLN A O 1
ATOM 729 N N . ALA A 1 93 ? -1.792 -22.453 -12.156 1 96.94 93 ALA A N 1
ATOM 730 C CA . ALA A 1 93 ? -0.44 -21.922 -12.281 1 96.94 93 ALA A CA 1
ATOM 731 C C . ALA A 1 93 ? 0.339 -22.078 -10.984 1 96.94 93 ALA A C 1
ATOM 733 O O . ALA A 1 93 ? 1.524 -21.734 -10.914 1 96.94 93 ALA A O 1
ATOM 734 N N . GLN A 1 94 ? -0.248 -22.562 -9.953 1 95 94 GLN A N 1
ATOM 735 C CA . GLN A 1 94 ? 0.394 -22.703 -8.648 1 95 94 GLN A CA 1
ATOM 736 C C . GLN A 1 94 ? 1.279 -23.938 -8.602 1 95 94 GLN A C 1
ATOM 738 O O . GLN A 1 94 ? 1.052 -24.906 -9.336 1 95 94 GLN A O 1
ATOM 743 N N . GLY A 1 95 ? 2.328 -23.844 -7.754 1 93.94 95 GLY A N 1
ATOM 744 C CA . GLY A 1 95 ? 3.197 -25 -7.559 1 93.94 95 GLY A CA 1
ATOM 745 C C . GLY A 1 95 ? 4.16 -25.219 -8.711 1 93.94 95 GLY A C 1
ATOM 746 O O . GLY A 1 95 ? 4.777 -26.281 -8.82 1 93.94 95 GLY A O 1
ATOM 747 N N . LYS A 1 96 ? 4.266 -24.281 -9.586 1 96.12 96 LYS A N 1
ATOM 748 C CA . LYS A 1 96 ? 5.117 -24.422 -10.766 1 96.12 96 LYS A CA 1
ATOM 749 C C . LYS A 1 96 ? 6.301 -23.453 -10.711 1 96.12 96 LYS A C 1
ATOM 751 O O . LYS A 1 96 ? 7.043 -23.328 -11.688 1 96.12 96 LYS A O 1
ATOM 756 N N . GLY A 1 97 ? 6.434 -22.688 -9.672 1 96.5 97 GLY A N 1
ATOM 757 C CA . GLY A 1 97 ? 7.57 -21.797 -9.469 1 96.5 97 GLY A CA 1
ATOM 758 C C . GLY A 1 97 ? 7.367 -20.422 -10.078 1 96.5 97 GLY A C 1
ATOM 759 O O . GLY A 1 97 ? 8.266 -19.578 -10.031 1 96.5 97 GLY A O 1
ATOM 760 N N . TYR A 1 98 ? 6.223 -20.156 -10.68 1 97.62 98 TYR A N 1
ATOM 761 C CA . TYR A 1 98 ? 5.965 -18.875 -11.32 1 97.62 98 TYR A CA 1
ATOM 762 C C . TYR A 1 98 ? 5.953 -17.734 -10.297 1 97.62 98 TYR A C 1
ATOM 764 O O . TYR A 1 98 ? 6.543 -16.688 -10.523 1 97.62 98 TYR A O 1
ATOM 772 N N . ALA A 1 99 ? 5.293 -17.969 -9.203 1 97.38 99 ALA A N 1
ATOM 773 C CA . ALA A 1 99 ? 5.238 -16.938 -8.172 1 97.38 99 ALA A CA 1
ATOM 774 C C . ALA A 1 99 ? 6.629 -16.625 -7.633 1 97.38 99 ALA A C 1
ATOM 776 O O . ALA A 1 99 ? 6.965 -15.461 -7.395 1 97.38 99 ALA A O 1
ATOM 777 N N . SER A 1 100 ? 7.398 -17.641 -7.434 1 97.06 100 SER A N 1
ATOM 778 C CA . SER A 1 100 ? 8.766 -17.453 -6.965 1 97.06 100 SER A CA 1
ATOM 779 C C . SER A 1 100 ? 9.586 -16.625 -7.941 1 97.06 100 SER A C 1
ATOM 781 O O . SER A 1 100 ? 10.281 -15.695 -7.535 1 97.06 100 SER A O 1
ATOM 783 N N . GLU A 1 101 ? 9.477 -16.984 -9.156 1 97.44 101 GLU A N 1
ATOM 784 C CA . GLU A 1 101 ? 10.188 -16.266 -10.211 1 97.44 101 GLU A CA 1
ATOM 785 C C . GLU A 1 101 ? 9.742 -14.812 -10.289 1 97.44 101 GLU A C 1
ATOM 787 O O . GLU A 1 101 ? 10.578 -13.906 -10.375 1 97.44 101 GLU A O 1
ATOM 792 N N . ALA A 1 102 ? 8.516 -14.586 -10.234 1 97.81 102 ALA A N 1
ATOM 793 C CA . ALA A 1 102 ? 7.965 -13.234 -10.305 1 97.81 102 ALA A CA 1
ATOM 794 C C . ALA A 1 102 ? 8.375 -12.414 -9.078 1 97.81 102 ALA A C 1
ATOM 796 O O . ALA A 1 102 ? 8.758 -11.25 -9.203 1 97.81 102 ALA A O 1
ATOM 797 N N . LEU A 1 103 ? 8.234 -13.023 -7.914 1 97.62 103 LEU A N 1
ATOM 798 C CA . LEU A 1 103 ? 8.578 -12.344 -6.668 1 97.62 103 LEU A CA 1
ATOM 799 C C . LEU A 1 103 ? 10.039 -11.914 -6.668 1 97.62 103 LEU A C 1
ATOM 801 O O . LEU A 1 103 ? 10.352 -10.781 -6.285 1 97.62 103 LEU A O 1
ATOM 805 N N . ARG A 1 104 ? 10.883 -12.727 -7.098 1 96.75 104 ARG A N 1
ATOM 806 C CA . ARG A 1 104 ? 12.297 -12.383 -7.172 1 96.75 104 ARG A CA 1
ATOM 807 C C . ARG A 1 104 ? 12.516 -11.164 -8.07 1 96.75 104 ARG A C 1
ATOM 809 O O . ARG A 1 104 ? 13.242 -10.234 -7.707 1 96.75 104 ARG A O 1
ATOM 816 N N . ALA A 1 105 ? 11.953 -11.188 -9.219 1 96.62 105 ALA A N 1
ATOM 817 C CA . ALA A 1 105 ? 12.109 -10.102 -10.18 1 96.62 105 ALA A CA 1
ATOM 818 C C . ALA A 1 105 ? 11.555 -8.797 -9.633 1 96.62 105 ALA A C 1
ATOM 820 O O . ALA A 1 105 ? 12.164 -7.734 -9.797 1 96.62 105 ALA A O 1
ATOM 821 N N . VAL A 1 106 ? 10.422 -8.875 -8.992 1 96.44 106 VAL A N 1
ATOM 822 C CA . VAL A 1 106 ? 9.758 -7.676 -8.477 1 96.44 106 VAL A CA 1
ATOM 823 C C . VAL A 1 106 ? 10.555 -7.117 -7.297 1 96.44 106 VAL A C 1
ATOM 825 O O . VAL A 1 106 ? 10.641 -5.898 -7.121 1 96.44 106 VAL A O 1
ATOM 828 N N . CYS A 1 107 ? 11.062 -7.965 -6.48 1 96.25 107 CYS A N 1
ATOM 829 C CA . CYS A 1 107 ? 11.906 -7.504 -5.383 1 96.25 107 CYS A CA 1
ATOM 830 C C . CYS A 1 107 ? 13.156 -6.812 -5.91 1 96.25 107 CYS A C 1
ATOM 832 O O . CYS A 1 107 ? 13.539 -5.758 -5.41 1 96.25 107 CYS A O 1
ATOM 834 N N . GLU A 1 108 ? 13.75 -7.402 -6.91 1 94.56 108 GLU A N 1
ATOM 835 C CA . GLU A 1 108 ? 14.898 -6.766 -7.543 1 94.56 108 GLU A CA 1
ATOM 836 C C . GLU A 1 108 ? 14.547 -5.379 -8.07 1 94.56 108 GLU A C 1
ATOM 838 O O . GLU A 1 108 ? 15.289 -4.422 -7.859 1 94.56 108 GLU A O 1
ATOM 843 N N . TYR A 1 109 ? 13.477 -5.312 -8.727 1 92.44 109 TYR A N 1
ATOM 844 C CA . TYR A 1 109 ? 12.977 -4.035 -9.227 1 92.44 109 TYR A CA 1
ATOM 845 C C . TYR A 1 109 ? 12.797 -3.037 -8.086 1 92.44 109 TYR A C 1
ATOM 847 O O . TYR A 1 109 ? 13.164 -1.866 -8.211 1 92.44 109 TYR A O 1
ATOM 855 N N . GLY A 1 110 ? 12.188 -3.434 -6.977 1 92.44 110 GLY A N 1
ATOM 856 C CA . GLY A 1 110 ? 12 -2.588 -5.809 1 92.44 110 GLY A CA 1
ATOM 857 C C . GLY A 1 110 ? 13.305 -2.041 -5.254 1 92.44 110 GLY A C 1
ATOM 858 O O . GLY A 1 110 ? 13.398 -0.854 -4.938 1 92.44 110 GLY A O 1
ATOM 859 N N . PHE A 1 111 ? 14.273 -2.852 -5.172 1 91.69 111 PHE A N 1
ATOM 860 C CA . PHE A 1 111 ? 15.531 -2.461 -4.559 1 91.69 111 PHE A CA 1
ATOM 861 C C . PHE A 1 111 ? 16.375 -1.639 -5.523 1 91.69 111 PHE A C 1
ATOM 863 O O . PHE A 1 111 ? 16.984 -0.645 -5.129 1 91.69 111 PHE A O 1
ATOM 870 N N . THR A 1 112 ? 16.359 -1.945 -6.805 1 88.69 112 THR A N 1
ATOM 871 C CA . THR A 1 112 ? 17.281 -1.312 -7.742 1 88.69 112 THR A CA 1
ATOM 872 C C . THR A 1 112 ? 16.641 -0.085 -8.383 1 88.69 112 THR A C 1
ATOM 874 O O . THR A 1 112 ? 17.297 0.952 -8.539 1 88.69 112 THR A O 1
ATOM 877 N N . THR A 1 113 ? 15.398 -0.223 -8.758 1 85.88 113 THR A N 1
ATOM 878 C CA . THR A 1 113 ? 14.734 0.84 -9.508 1 85.88 113 THR A CA 1
ATOM 879 C C . THR A 1 113 ? 14.016 1.799 -8.562 1 85.88 113 THR A C 1
ATOM 881 O O . THR A 1 113 ? 14.195 3.016 -8.648 1 85.88 113 THR A O 1
ATOM 884 N N . LEU A 1 114 ? 13.328 1.241 -7.668 1 85.25 114 LEU A N 1
ATOM 885 C CA . LEU A 1 114 ? 12.602 2.111 -6.746 1 85.25 114 LEU A CA 1
ATOM 886 C C . LEU A 1 114 ? 13.508 2.588 -5.617 1 85.25 114 LEU A C 1
ATOM 888 O O . LEU A 1 114 ? 13.211 3.584 -4.957 1 85.25 114 LEU A O 1
ATOM 892 N N . GLY A 1 115 ? 14.484 1.786 -5.32 1 85.56 115 GLY A N 1
ATOM 893 C CA . GLY A 1 115 ? 15.484 2.184 -4.344 1 85.56 115 GLY A CA 1
ATOM 894 C C . GLY A 1 115 ? 15.023 2.014 -2.91 1 85.56 115 GLY A C 1
ATOM 895 O O . GLY A 1 115 ? 15.531 2.68 -2.006 1 85.56 115 GLY A O 1
ATOM 896 N N . VAL A 1 116 ? 14.07 1.166 -2.639 1 89.81 116 VAL A N 1
ATOM 897 C CA . VAL A 1 116 ? 13.57 0.96 -1.283 1 89.81 116 VAL A CA 1
ATOM 898 C C . VAL A 1 116 ? 14.578 0.141 -0.478 1 89.81 116 VAL A C 1
ATOM 900 O O . VAL A 1 116 ? 15.43 -0.546 -1.05 1 89.81 116 VAL A O 1
ATOM 903 N N . GLN A 1 117 ? 14.453 0.247 0.826 1 89.56 117 GLN A N 1
ATOM 904 C CA . GLN A 1 117 ? 15.414 -0.393 1.717 1 89.56 117 GLN A CA 1
ATOM 905 C C . GLN A 1 117 ? 14.891 -1.739 2.213 1 89.56 117 GLN A C 1
ATOM 907 O O . GLN A 1 117 ? 15.664 -2.566 2.705 1 89.56 117 GLN A O 1
ATOM 912 N N . ALA A 1 118 ? 13.602 -1.88 2.148 1 93.5 118 ALA A N 1
ATOM 913 C CA . ALA A 1 118 ? 12.984 -3.131 2.576 1 93.5 118 ALA A CA 1
ATOM 914 C C . ALA A 1 118 ? 11.648 -3.348 1.87 1 93.5 118 ALA A C 1
ATOM 916 O O . ALA A 1 118 ? 11.031 -2.396 1.379 1 93.5 118 ALA A O 1
ATOM 917 N N . ILE A 1 119 ? 11.25 -4.574 1.786 1 95.69 119 ILE A N 1
ATOM 918 C CA . ILE A 1 119 ? 9.969 -4.961 1.204 1 95.69 119 ILE A CA 1
ATOM 919 C C . ILE A 1 119 ? 9.195 -5.832 2.191 1 95.69 119 ILE A C 1
ATOM 921 O O . ILE A 1 119 ? 9.742 -6.793 2.74 1 95.69 119 ILE A O 1
ATOM 925 N N . ASN A 1 120 ? 7.945 -5.449 2.402 1 95.06 120 ASN A N 1
ATOM 926 C CA . ASN A 1 120 ? 7.094 -6.137 3.367 1 95.06 120 ASN A CA 1
ATOM 927 C C . ASN A 1 120 ? 6.008 -6.957 2.672 1 95.06 120 ASN A C 1
ATOM 929 O O . ASN A 1 120 ? 5.625 -6.652 1.542 1 95.06 120 ASN A O 1
ATOM 933 N N . ALA A 1 121 ? 5.555 -8 3.354 1 95.88 121 ALA A N 1
ATOM 934 C CA . ALA A 1 121 ? 4.434 -8.836 2.918 1 95.88 121 ALA A CA 1
ATOM 935 C C . ALA A 1 121 ? 3.633 -9.344 4.113 1 95.88 121 ALA A C 1
ATOM 937 O O . ALA A 1 121 ? 4.176 -9.508 5.207 1 95.88 121 ALA A O 1
ATOM 938 N N . TRP A 1 122 ? 2.377 -9.602 3.863 1 92.69 122 TRP A N 1
ATOM 939 C CA . TRP A 1 122 ? 1.462 -10.125 4.875 1 92.69 122 TRP A CA 1
ATOM 940 C C . TRP A 1 122 ? 0.871 -11.461 4.441 1 92.69 122 TRP A C 1
ATOM 942 O O . TRP A 1 122 ? 0.493 -11.633 3.279 1 92.69 122 TRP A O 1
ATOM 952 N N . VAL A 1 123 ? 0.818 -12.375 5.41 1 93 123 VAL A N 1
ATOM 953 C CA . VAL A 1 123 ? 0.307 -13.719 5.137 1 93 123 VAL A CA 1
ATOM 954 C C . VAL A 1 123 ? -0.638 -14.148 6.258 1 93 123 VAL A C 1
ATOM 956 O O . VAL A 1 123 ? -0.304 -14.023 7.441 1 93 123 VAL A O 1
ATOM 959 N N . LEU A 1 124 ? -1.75 -14.641 5.844 1 91.31 124 LEU A N 1
ATOM 960 C CA . LEU A 1 124 ? -2.596 -15.258 6.859 1 91.31 124 LEU A CA 1
ATOM 961 C C . LEU A 1 124 ? -2.008 -16.578 7.328 1 91.31 124 LEU A C 1
ATOM 963 O O . LEU A 1 124 ? -1.497 -17.359 6.516 1 91.31 124 LEU A O 1
ATOM 967 N N . GLY A 1 125 ? -1.964 -16.797 8.609 1 87.75 125 GLY A N 1
ATOM 968 C CA . GLY A 1 125 ? -1.301 -17.922 9.266 1 87.75 125 GLY A CA 1
ATOM 969 C C . GLY A 1 125 ? -1.641 -19.25 8.641 1 87.75 125 GLY A C 1
ATOM 970 O O . GLY A 1 125 ? -0.837 -20.188 8.688 1 87.75 125 GLY A O 1
ATOM 971 N N . GLU A 1 126 ? -2.654 -19.531 8.016 1 86.88 126 GLU A N 1
ATOM 972 C CA . GLU A 1 126 ? -3.055 -20.812 7.43 1 86.88 126 GLU A CA 1
ATOM 973 C C . GLU A 1 126 ? -2.627 -20.906 5.969 1 86.88 126 GLU A C 1
ATOM 975 O O . GLU A 1 126 ? -2.74 -21.969 5.352 1 86.88 126 GLU A O 1
ATOM 980 N N . ASN A 1 127 ? -2.062 -19.859 5.496 1 89.88 127 ASN A N 1
ATOM 981 C CA . ASN A 1 127 ? -1.625 -19.875 4.105 1 89.88 127 ASN A CA 1
ATOM 982 C C . ASN A 1 127 ? -0.171 -20.312 3.979 1 89.88 127 ASN A C 1
ATOM 984 O O . ASN A 1 127 ? 0.706 -19.5 3.674 1 89.88 127 ASN A O 1
ATOM 988 N N . ARG A 1 128 ? 0.08 -21.562 3.963 1 89 128 ARG A N 1
ATOM 989 C CA . ARG A 1 128 ? 1.419 -22.141 3.996 1 89 128 ARG A CA 1
ATOM 990 C C . ARG A 1 128 ? 2.135 -21.938 2.664 1 89 128 ARG A C 1
ATOM 992 O O . ARG A 1 128 ? 3.359 -21.797 2.627 1 89 128 ARG A O 1
ATOM 999 N N . GLY A 1 129 ? 1.353 -21.984 1.629 1 89.5 129 GLY A N 1
ATOM 1000 C CA . GLY A 1 129 ? 1.955 -21.766 0.325 1 89.5 129 GLY A CA 1
ATOM 1001 C C . GLY A 1 129 ? 2.654 -20.422 0.217 1 89.5 129 GLY A C 1
ATOM 1002 O O . GLY A 1 129 ? 3.799 -20.344 -0.235 1 89.5 129 GLY A O 1
ATOM 1003 N N . SER A 1 130 ? 2.051 -19.391 0.635 1 92.06 130 SER A N 1
ATOM 1004 C CA . SER A 1 130 ? 2.635 -18.047 0.573 1 92.06 130 SER A CA 1
ATOM 1005 C C . SER A 1 130 ? 3.811 -17.906 1.533 1 92.06 130 SER A C 1
ATOM 1007 O O . SER A 1 130 ? 4.84 -17.328 1.187 1 92.06 130 SER A O 1
ATOM 1009 N N . SER A 1 131 ? 3.645 -18.469 2.748 1 94 131 SER A N 1
ATOM 1010 C CA . SER A 1 131 ? 4.715 -18.391 3.734 1 94 131 SER A CA 1
ATOM 1011 C C . SER A 1 131 ? 5.988 -19.062 3.227 1 94 131 SER A C 1
ATOM 1013 O O . SER A 1 131 ? 7.078 -18.5 3.336 1 94 131 SER A O 1
ATOM 1015 N N . ARG A 1 132 ? 5.848 -20.219 2.691 1 94.75 132 ARG A N 1
ATOM 1016 C CA . ARG A 1 132 ? 6.996 -20.953 2.176 1 94.75 132 ARG A CA 1
ATOM 1017 C C . ARG A 1 132 ? 7.668 -20.203 1.037 1 94.75 132 ARG A C 1
ATOM 1019 O O . ARG A 1 132 ? 8.898 -20.172 0.949 1 94.75 132 ARG A O 1
ATOM 1026 N N . LEU A 1 133 ? 6.891 -19.656 0.201 1 95.94 133 LEU A N 1
ATOM 1027 C CA . LEU A 1 133 ? 7.41 -18.875 -0.92 1 95.94 133 LEU A CA 1
ATO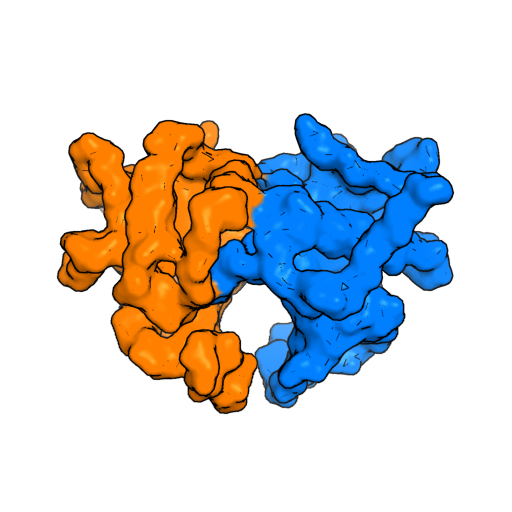M 1028 C C . LEU A 1 133 ? 8.258 -17.719 -0.426 1 95.94 133 LEU A C 1
ATOM 1030 O O . LEU A 1 133 ? 9.367 -17.484 -0.917 1 95.94 133 LEU A O 1
ATOM 1034 N N . LEU A 1 134 ? 7.758 -16.969 0.502 1 96.69 134 LEU A N 1
ATOM 1035 C CA . LEU A 1 134 ? 8.461 -15.805 1.04 1 96.69 134 LEU A CA 1
ATOM 1036 C C . LEU A 1 134 ? 9.766 -16.219 1.706 1 96.69 134 LEU A C 1
ATOM 1038 O O . LEU A 1 134 ? 10.812 -15.609 1.473 1 96.69 134 LEU A O 1
ATOM 1042 N N . GLU A 1 135 ? 9.688 -17.25 2.459 1 95.62 135 GLU A N 1
ATOM 1043 C CA . GLU A 1 135 ? 10.883 -17.734 3.146 1 95.62 135 GLU A CA 1
ATOM 1044 C C . GLU A 1 135 ? 11.938 -18.203 2.154 1 95.62 135 GLU A C 1
ATOM 1046 O O . GLU A 1 135 ? 13.133 -17.953 2.334 1 95.62 135 GLU A O 1
ATOM 1051 N N . LYS A 1 136 ? 11.492 -18.875 1.147 1 94.75 136 LYS A N 1
ATOM 1052 C CA . LYS A 1 136 ? 12.398 -19.328 0.096 1 94.75 136 LYS A CA 1
ATOM 1053 C C . LYS A 1 136 ? 13.102 -18.141 -0.568 1 94.75 136 LYS A C 1
ATOM 1055 O O . LYS A 1 136 ? 14.242 -18.266 -1.021 1 94.75 136 LYS A O 1
ATOM 1060 N N . GLN A 1 137 ? 12.461 -17.031 -0.617 1 95.12 137 GLN A N 1
ATOM 1061 C CA . GLN A 1 137 ? 13.008 -15.852 -1.281 1 95.12 137 GLN A CA 1
ATOM 1062 C C . GLN A 1 137 ? 13.789 -14.984 -0.302 1 95.12 137 GLN A C 1
ATOM 1064 O O . GLN A 1 137 ? 14.211 -13.875 -0.644 1 95.12 137 GLN A O 1
ATOM 1069 N N . GLY A 1 138 ? 13.93 -15.414 0.923 1 95.81 138 GLY A N 1
ATOM 1070 C CA . GLY A 1 138 ? 14.797 -14.727 1.868 1 95.81 138 GLY A CA 1
ATOM 1071 C C . GLY A 1 138 ? 14.039 -13.812 2.814 1 95.81 138 GLY A C 1
ATOM 1072 O O . GLY A 1 138 ? 14.641 -13.148 3.66 1 95.81 138 GLY A O 1
ATOM 1073 N N . PHE A 1 139 ? 12.75 -13.781 2.676 1 97.12 139 PHE A N 1
ATOM 1074 C CA . PHE A 1 139 ? 11.969 -13.023 3.645 1 97.12 139 PHE A CA 1
ATOM 1075 C C . PHE A 1 139 ? 12.055 -13.656 5.027 1 97.12 139 PHE A C 1
ATOM 1077 O O . PHE A 1 139 ? 12.102 -14.883 5.152 1 97.12 139 PHE A O 1
ATOM 1084 N N . VAL A 1 140 ? 11.945 -12.766 6.035 1 95.5 140 VAL A N 1
ATOM 1085 C CA . VAL A 1 140 ? 11.945 -13.211 7.422 1 95.5 140 VAL A CA 1
ATOM 1086 C C . VAL A 1 140 ? 10.641 -12.773 8.102 1 95.5 140 VAL A C 1
ATOM 1088 O O . VAL A 1 140 ? 10.195 -11.641 7.918 1 95.5 140 VAL A O 1
ATOM 1091 N N . ARG A 1 141 ? 10.031 -13.711 8.844 1 93.62 141 ARG A N 1
ATOM 1092 C CA . ARG A 1 141 ? 8.852 -13.336 9.609 1 93.62 141 ARG A CA 1
ATOM 1093 C C . ARG A 1 141 ? 9.234 -12.445 10.789 1 93.62 141 ARG A C 1
ATOM 1095 O O . ARG A 1 141 ? 9.961 -12.875 11.688 1 93.62 141 ARG A O 1
ATOM 1102 N N . THR A 1 142 ? 8.695 -11.281 10.797 1 89.75 142 THR A N 1
ATOM 1103 C CA . THR A 1 142 ? 9.102 -10.32 11.812 1 89.75 142 THR A CA 1
ATOM 1104 C C . THR A 1 142 ? 8.031 -10.18 12.891 1 89.75 142 THR A C 1
ATOM 1106 O O . THR A 1 142 ? 8.328 -9.766 14.016 1 89.75 142 THR A O 1
ATOM 1109 N N . GLN A 1 143 ? 6.828 -10.461 12.555 1 85.12 143 GLN A N 1
ATOM 1110 C CA . GLN A 1 143 ? 5.742 -10.297 13.516 1 85.12 143 GLN A CA 1
ATOM 1111 C C . GLN A 1 143 ? 4.656 -11.352 13.305 1 85.12 143 GLN A C 1
ATOM 1113 O O . GLN A 1 143 ? 4.434 -11.797 12.18 1 85.12 143 GLN A O 1
ATOM 1118 N N . VAL A 1 144 ? 4.062 -11.734 14.438 1 87.5 144 VAL A N 1
ATOM 1119 C CA . VAL A 1 144 ? 2.842 -12.539 14.438 1 87.5 144 VAL A CA 1
ATOM 1120 C C . VAL A 1 144 ? 1.753 -11.82 15.234 1 87.5 144 VAL A C 1
ATOM 1122 O O . VAL A 1 144 ? 1.924 -11.547 16.422 1 87.5 144 VAL A O 1
ATOM 1125 N N . LEU A 1 145 ? 0.708 -11.531 14.492 1 83.81 145 LEU A N 1
ATOM 1126 C CA . LEU A 1 145 ? -0.454 -10.945 15.148 1 83.81 145 LEU A CA 1
ATOM 1127 C C . LEU A 1 145 ? -1.56 -11.984 15.32 1 83.81 145 LEU A C 1
ATOM 1129 O O . LEU A 1 145 ? -2.227 -12.352 14.359 1 83.81 145 LEU A O 1
ATOM 1133 N N . GLU A 1 146 ? -1.772 -12.234 16.562 1 86.69 146 GLU A N 1
ATOM 1134 C CA . GLU A 1 146 ? -2.691 -13.328 16.859 1 86.69 146 GLU A CA 1
ATOM 1135 C C . GLU A 1 146 ? -4.141 -12.914 16.609 1 86.69 146 GLU A C 1
ATOM 1137 O O . GLU A 1 146 ? -4.598 -11.906 17.156 1 86.69 146 GLU A O 1
ATOM 1142 N N . LYS A 1 147 ? -4.84 -13.766 15.805 1 87.19 147 LYS A N 1
ATOM 1143 C CA . LYS A 1 147 ? -6.262 -13.594 15.516 1 87.19 147 LYS A CA 1
ATOM 1144 C C . LYS A 1 147 ? -6.574 -12.141 15.148 1 87.19 147 LYS A C 1
A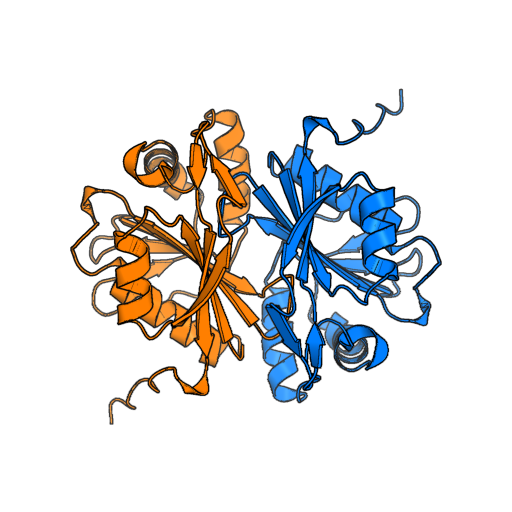TOM 1146 O O . LYS A 1 147 ? -7.559 -11.578 15.633 1 87.19 147 LYS A O 1
ATOM 1151 N N . ALA A 1 148 ? -5.727 -11.578 14.391 1 81 148 ALA A N 1
ATOM 1152 C CA . ALA A 1 148 ? -5.805 -10.141 14.148 1 81 148 ALA A CA 1
ATOM 1153 C C . ALA A 1 148 ? -6.559 -9.844 12.859 1 81 148 ALA A C 1
ATOM 1155 O O . ALA A 1 148 ? -6.859 -8.688 12.562 1 81 148 ALA A O 1
ATOM 1156 N N . TYR A 1 149 ? -6.84 -10.812 12.117 1 84.44 149 TYR A N 1
ATOM 1157 C CA . TYR A 1 149 ? -7.508 -10.594 10.844 1 84.44 149 TYR A CA 1
ATOM 1158 C C . TYR A 1 149 ? -8.773 -11.438 10.734 1 84.44 149 TYR A C 1
ATOM 1160 O O . TYR A 1 149 ? -8.711 -12.664 10.773 1 84.44 149 TYR A O 1
ATOM 1168 N N . HIS A 1 150 ? -9.914 -10.727 10.547 1 84.94 150 HIS A N 1
ATOM 1169 C CA . HIS A 1 150 ? -11.195 -11.406 10.406 1 84.94 150 HIS A CA 1
ATOM 1170 C C . HIS A 1 150 ? -11.594 -11.539 8.945 1 84.94 150 HIS A C 1
ATOM 1172 O O . HIS A 1 150 ? -11.742 -10.539 8.242 1 84.94 150 HIS A O 1
ATOM 1178 N N . LEU A 1 151 ? -11.766 -12.758 8.516 1 85.88 151 LEU A N 1
ATOM 1179 C CA . LEU A 1 151 ? -12.141 -13.047 7.129 1 85.88 151 LEU A CA 1
ATOM 1180 C C . LEU A 1 151 ? -13.102 -14.227 7.059 1 85.88 151 LEU A C 1
ATOM 1182 O O . LEU A 1 151 ? -12.789 -15.32 7.531 1 85.88 151 LEU A O 1
ATOM 1186 N N . ASN A 1 152 ? -14.188 -13.906 6.395 1 85.38 152 ASN A N 1
ATOM 1187 C CA . ASN A 1 152 ? -15.211 -14.93 6.199 1 85.38 152 ASN A CA 1
ATOM 1188 C C . ASN A 1 152 ? -15.555 -15.641 7.504 1 85.38 152 ASN A C 1
ATOM 1190 O O . ASN A 1 152 ? -15.586 -16.875 7.559 1 85.38 152 ASN A O 1
ATOM 1194 N N . GLY A 1 153 ? -15.641 -14.93 8.523 1 85.62 153 GLY A N 1
ATOM 1195 C CA . GLY A 1 153 ? -16.109 -15.438 9.805 1 85.62 153 GLY A CA 1
ATOM 1196 C C . GLY A 1 153 ? -15.016 -16.109 10.609 1 85.62 153 GLY A C 1
ATOM 1197 O O . GLY A 1 153 ? -15.266 -16.609 11.711 1 85.62 153 GLY A O 1
ATOM 1198 N N . VAL A 1 154 ? -13.891 -16.25 10.109 1 89.69 154 VAL A N 1
ATOM 1199 C CA . VAL A 1 154 ? -12.773 -16.906 10.781 1 89.69 154 VAL A CA 1
ATOM 1200 C C . VAL A 1 154 ? -11.727 -15.867 11.172 1 89.69 154 VAL A C 1
ATOM 1202 O O . VAL A 1 154 ? -11.414 -14.961 10.391 1 89.69 154 VAL A O 1
ATOM 1205 N N . ASP A 1 155 ? -11.25 -15.945 12.398 1 89.56 155 ASP A N 1
ATOM 1206 C CA . ASP A 1 155 ? -10.141 -15.109 12.852 1 89.56 155 ASP A CA 1
ATOM 1207 C C . ASP A 1 155 ? -8.797 -15.797 12.578 1 89.56 155 ASP A C 1
ATOM 1209 O O . ASP A 1 155 ? -8.531 -16.875 13.102 1 89.56 155 ASP A O 1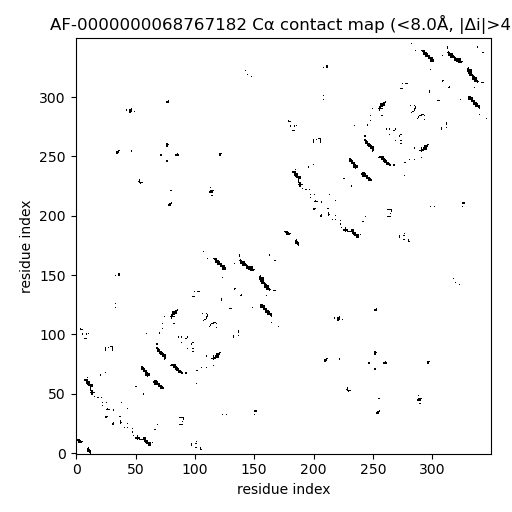
ATOM 1213 N N . TYR A 1 156 ? -8.031 -15.102 11.781 1 91.25 156 TYR A N 1
ATOM 1214 C CA . TYR A 1 156 ? -6.727 -15.641 11.422 1 91.25 156 TYR A CA 1
ATOM 1215 C C . TYR A 1 156 ? -5.609 -14.867 12.117 1 91.25 156 TYR A C 1
ATOM 1217 O O . TYR A 1 156 ? -5.742 -13.672 12.375 1 91.25 156 TYR A O 1
ATOM 1225 N N . ASP A 1 157 ? -4.547 -15.664 12.391 1 90.94 157 ASP A N 1
ATOM 1226 C CA . ASP A 1 157 ? -3.307 -14.953 12.664 1 90.94 157 ASP A CA 1
ATOM 1227 C C . ASP A 1 157 ? -2.816 -14.203 11.422 1 90.94 157 ASP A C 1
ATOM 1229 O O . ASP A 1 157 ? -3 -14.672 10.297 1 90.94 157 ASP A O 1
ATOM 1233 N N . ASP A 1 158 ? -2.27 -13.031 11.656 1 89.56 158 ASP A N 1
ATOM 1234 C CA . ASP A 1 158 ? -1.619 -12.258 10.609 1 89.56 158 ASP A CA 1
ATOM 1235 C C . ASP A 1 158 ? -0.102 -12.258 10.789 1 89.56 158 ASP A C 1
ATOM 1237 O O . ASP A 1 158 ? 0.408 -11.797 11.812 1 89.56 158 ASP A O 1
ATOM 1241 N N . TRP A 1 159 ? 0.609 -12.789 9.797 1 93.06 159 TRP A N 1
ATOM 1242 C CA . TRP A 1 159 ? 2.064 -12.883 9.828 1 93.06 159 TRP A CA 1
ATOM 1243 C C . TRP A 1 159 ? 2.695 -11.82 8.922 1 93.06 159 TRP A C 1
ATOM 1245 O O . TRP A 1 159 ? 2.33 -11.703 7.754 1 93.06 159 TRP A O 1
ATOM 1255 N N . ILE A 1 160 ? 3.615 -11.109 9.477 1 91.81 160 ILE A N 1
ATOM 1256 C CA . ILE A 1 160 ? 4.305 -10.078 8.711 1 91.81 160 ILE A CA 1
ATOM 1257 C C . ILE A 1 160 ? 5.711 -10.562 8.344 1 91.81 160 ILE A C 1
ATOM 1259 O O . ILE A 1 160 ? 6.457 -11.023 9.211 1 91.81 160 ILE A O 1
ATOM 1263 N N . TYR A 1 161 ? 5.988 -10.5 7.09 1 95.06 161 TYR A N 1
ATOM 1264 C CA . TYR A 1 161 ? 7.301 -10.844 6.559 1 95.06 161 TYR A CA 1
ATOM 1265 C C . TYR A 1 161 ? 8.016 -9.617 6.023 1 95.06 161 TYR A C 1
ATOM 1267 O O . TYR A 1 161 ? 7.379 -8.664 5.574 1 95.06 161 TYR A O 1
ATOM 1275 N N . ARG A 1 162 ? 9.344 -9.695 6.094 1 94.81 162 ARG A N 1
ATOM 1276 C CA . ARG A 1 162 ? 10.172 -8.57 5.664 1 94.81 162 ARG A CA 1
ATOM 1277 C C . ARG A 1 162 ? 11.438 -9.062 4.973 1 94.81 162 ARG A C 1
ATOM 1279 O O . ARG A 1 162 ? 12.07 -10.023 5.426 1 94.81 162 ARG A O 1
ATOM 1286 N N . LEU A 1 163 ? 11.758 -8.414 3.852 1 96.62 163 LEU A N 1
ATOM 1287 C CA . LEU A 1 163 ? 13.008 -8.633 3.137 1 96.62 163 LEU A CA 1
ATOM 1288 C C . LEU A 1 163 ? 13.844 -7.363 3.105 1 96.62 163 LEU A C 1
ATOM 1290 O O . LEU A 1 163 ? 13.406 -6.34 2.57 1 96.62 163 LEU A O 1
ATOM 1294 N N . GLU A 1 164 ? 15.008 -7.414 3.662 1 94.5 164 GLU A N 1
ATOM 1295 C CA . GLU A 1 164 ? 15.922 -6.273 3.668 1 94.5 164 GLU A CA 1
ATOM 1296 C C . GLU A 1 164 ? 16.781 -6.246 2.406 1 94.5 164 GLU A C 1
ATOM 1298 O O . GLU A 1 164 ? 17.203 -7.293 1.919 1 94.5 164 GLU A O 1
ATOM 1303 N N . ARG A 1 165 ? 17 -4.988 1.952 1 90.12 165 ARG A N 1
ATOM 1304 C CA . ARG A 1 165 ? 17.844 -4.828 0.768 1 90.12 165 ARG A CA 1
ATOM 1305 C C . ARG A 1 165 ? 19.188 -5.539 0.94 1 90.12 165 ARG A C 1
ATOM 1307 O O . ARG A 1 165 ? 19.672 -6.176 0.009 1 90.12 165 ARG A O 1
ATOM 1314 N N . GLU A 1 166 ? 19.797 -5.41 2.053 1 84.12 166 GLU A N 1
ATOM 1315 C CA . GLU A 1 166 ? 21.109 -5.98 2.316 1 84.12 166 GLU A CA 1
ATOM 1316 C C . GLU A 1 166 ? 21.062 -7.508 2.297 1 84.12 166 GLU A C 1
ATOM 1318 O O . GLU A 1 166 ? 22.094 -8.164 2.078 1 84.12 166 GLU A O 1
ATOM 1323 N N . ALA A 1 167 ? 19.984 -8.055 2.576 1 77.19 167 ALA A N 1
ATOM 1324 C CA . ALA A 1 167 ? 19.812 -9.508 2.611 1 77.19 167 ALA A CA 1
ATOM 1325 C C . ALA A 1 167 ? 19.453 -10.055 1.234 1 77.19 167 ALA A C 1
ATOM 1327 O O . ALA A 1 167 ? 19.391 -11.266 1.035 1 77.19 167 ALA A O 1
ATOM 1328 N N . HIS A 1 168 ? 19.125 -9.109 0.397 1 72.69 168 HIS A N 1
ATOM 1329 C CA . HIS A 1 168 ? 18.688 -9.531 -0.929 1 72.69 168 HIS A CA 1
ATOM 1330 C C . HIS A 1 168 ? 19.875 -9.969 -1.784 1 72.69 168 HIS A C 1
ATOM 1332 O O . HIS A 1 168 ? 20.844 -9.211 -1.942 1 72.69 168 HIS A O 1
ATOM 1338 N N . PRO A 1 169 ? 19.875 -11.242 -2.082 1 62.31 169 PRO A N 1
ATOM 1339 C CA . PRO A 1 169 ? 21.016 -11.68 -2.898 1 62.31 169 PRO A CA 1
ATOM 1340 C C . PRO A 1 169 ? 21.172 -10.859 -4.172 1 62.31 169 PRO A C 1
ATOM 1342 O O . PRO A 1 169 ? 20.188 -10.523 -4.832 1 62.31 169 PRO A O 1
ATOM 1345 N N . ALA A 1 170 ? 22.266 -9.938 -4.133 1 54.53 170 ALA A N 1
ATOM 1346 C CA . ALA A 1 170 ? 22.594 -9.188 -5.34 1 54.53 170 ALA A CA 1
ATOM 1347 C C . ALA A 1 170 ? 22.484 -10.062 -6.582 1 54.53 170 ALA A C 1
ATOM 1349 O O . ALA A 1 170 ? 22.703 -11.273 -6.516 1 54.53 170 ALA A O 1
ATOM 1350 N N . SER A 1 171 ? 21.375 -9.773 -7.402 1 51.16 171 SER A N 1
ATOM 1351 C CA . SER A 1 171 ? 21.484 -10.523 -8.648 1 51.16 171 SER A CA 1
ATOM 1352 C C . SER A 1 171 ? 22.938 -10.734 -9.047 1 51.16 171 SER A C 1
ATOM 1354 O O . SER A 1 171 ? 23.734 -9.797 -9.008 1 51.16 171 SER A O 1
ATOM 1356 N N . ALA A 1 172 ? 23.578 -11.805 -8.797 1 37.75 172 ALA A N 1
ATOM 1357 C CA . ALA A 1 172 ? 24.844 -12.125 -9.43 1 37.75 172 ALA A CA 1
ATOM 1358 C C . ALA A 1 172 ? 24.969 -11.445 -10.789 1 37.75 172 ALA A C 1
ATOM 1360 O O . ALA A 1 172 ? 24.031 -11.477 -11.594 1 37.75 172 ALA A O 1
ATOM 1361 N N . ASP A 1 173 ? 25.703 -10.297 -10.977 1 34.66 173 ASP A N 1
ATOM 1362 C CA . ASP A 1 173 ? 26.172 -9.969 -12.32 1 34.66 173 ASP A CA 1
ATOM 1363 C C . ASP A 1 173 ? 26.281 -11.219 -13.18 1 34.66 173 ASP A C 1
ATOM 1365 O O . ASP A 1 173 ? 26.938 -12.195 -12.789 1 34.66 173 ASP A O 1
ATOM 1369 N N . ALA A 1 174 ? 25.328 -11.664 -14.039 1 30.91 174 ALA A N 1
ATOM 1370 C CA . ALA A 1 174 ? 25.828 -12.406 -15.195 1 30.91 174 ALA A CA 1
ATOM 1371 C C . ALA A 1 174 ? 27.188 -11.898 -15.633 1 30.91 174 ALA A C 1
ATOM 1373 O O . ALA A 1 174 ? 27.312 -10.789 -16.172 1 30.91 174 ALA A O 1
ATOM 1374 N N . GLY A 1 175 ? 28.094 -11.828 -14.844 1 22.14 175 GLY A N 1
ATOM 1375 C CA . GLY A 1 175 ? 29.391 -11.992 -15.477 1 22.14 175 GLY A CA 1
ATOM 1376 C C . GLY A 1 175 ? 29.438 -13.141 -16.469 1 22.14 175 GLY A C 1
ATOM 1377 O O . GLY A 1 175 ? 28.672 -14.102 -16.344 1 22.14 175 GLY A O 1
ATOM 1378 N N . MET B 1 1 ? -6.777 12.922 -15.578 1 55 1 MET B N 1
ATOM 1379 C CA . MET B 1 1 ? -6.031 12.789 -14.336 1 55 1 MET B CA 1
ATOM 1380 C C . MET B 1 1 ? -6.891 13.195 -13.141 1 55 1 MET B C 1
ATOM 1382 O O . MET B 1 1 ? -7.559 14.234 -13.172 1 55 1 MET B O 1
ATOM 1386 N N . THR B 1 2 ? -7.188 12.227 -12.258 1 69.25 2 THR B N 1
ATOM 1387 C CA . THR B 1 2 ? -8.211 12.461 -11.25 1 69.25 2 THR B CA 1
ATOM 1388 C C . THR B 1 2 ? -7.762 13.531 -10.258 1 69.25 2 THR B C 1
ATOM 1390 O O . THR B 1 2 ? -6.66 13.453 -9.711 1 69.25 2 THR B O 1
ATOM 1393 N N . THR B 1 3 ? -8.328 14.766 -10.445 1 87.44 3 THR B N 1
ATOM 1394 C CA . THR B 1 3 ? -8.164 15.797 -9.43 1 87.44 3 THR B CA 1
ATOM 1395 C C . THR B 1 3 ? -9.336 15.781 -8.453 1 87.44 3 THR B C 1
ATOM 1397 O O . THR B 1 3 ? -10.492 15.695 -8.867 1 87.44 3 THR B O 1
ATOM 1400 N N . ILE B 1 4 ? -9.016 15.75 -7.156 1 94 4 ILE B N 1
ATOM 1401 C CA . ILE B 1 4 ? -10.023 15.867 -6.113 1 94 4 ILE B CA 1
ATOM 1402 C C . ILE B 1 4 ? -10.008 17.281 -5.531 1 94 4 ILE B C 1
ATOM 1404 O O . ILE B 1 4 ? -8.945 17.797 -5.16 1 94 4 ILE B O 1
ATOM 1408 N N . THR B 1 5 ? -11.164 17.906 -5.555 1 96.12 5 THR B N 1
ATOM 1409 C CA . THR B 1 5 ? -11.25 19.266 -5.035 1 96.12 5 THR B CA 1
ATOM 1410 C C . THR B 1 5 ? -12.047 19.312 -3.738 1 96.12 5 THR B C 1
ATOM 1412 O O . THR B 1 5 ? -13.086 18.641 -3.623 1 96.12 5 THR B O 1
ATOM 1415 N N . THR B 1 6 ? -11.523 20.016 -2.811 1 96.75 6 THR B N 1
ATOM 1416 C CA . THR B 1 6 ? -12.203 20.312 -1.557 1 96.75 6 THR B CA 1
ATOM 1417 C C . THR B 1 6 ? -12.359 21.828 -1.378 1 96.75 6 THR B C 1
ATOM 1419 O O . THR B 1 6 ? -11.93 22.609 -2.23 1 96.75 6 THR B O 1
ATOM 1422 N N . PRO B 1 7 ? -13.047 22.266 -0.323 1 96.56 7 PRO B N 1
ATOM 1423 C CA . PRO B 1 7 ? -13.281 23.703 -0.163 1 96.56 7 PRO B CA 1
ATOM 1424 C C . PRO B 1 7 ? -11.984 24.516 -0.181 1 96.56 7 PRO B C 1
ATOM 1426 O O . PRO B 1 7 ? -11.938 25.594 -0.791 1 96.56 7 PRO B O 1
ATOM 1429 N N . ARG B 1 8 ? -10.914 24.016 0.431 1 97.94 8 ARG B N 1
ATOM 1430 C CA . ARG B 1 8 ? -9.703 24.828 0.554 1 97.94 8 ARG B CA 1
ATOM 1431 C C . ARG B 1 8 ? -8.555 24.203 -0.229 1 97.94 8 ARG B C 1
ATOM 1433 O O . ARG B 1 8 ? -7.492 24.812 -0.376 1 97.94 8 ARG B O 1
ATOM 1440 N N . LEU B 1 9 ? -8.773 22.969 -0.768 1 98.31 9 LEU B N 1
ATOM 1441 C CA . LEU B 1 9 ? -7.625 22.25 -1.312 1 98.31 9 LEU B CA 1
ATOM 1442 C C . LEU B 1 9 ? -7.93 21.703 -2.705 1 98.31 9 LEU B C 1
ATOM 1444 O O . LEU B 1 9 ? -9.086 21.438 -3.027 1 98.31 9 LEU B O 1
ATOM 1448 N N . SER B 1 10 ? -6.898 21.672 -3.516 1 98.12 10 SER B N 1
ATOM 1449 C CA . SER B 1 10 ? -6.855 20.812 -4.699 1 98.12 10 SER B CA 1
ATOM 1450 C C . SER B 1 10 ? -5.855 19.672 -4.523 1 98.12 10 SER B C 1
ATOM 1452 O O . SER B 1 10 ? -4.684 19.922 -4.223 1 98.12 10 SER B O 1
ATOM 1454 N N . LEU B 1 11 ? -6.344 18.5 -4.621 1 98 11 LEU B N 1
ATOM 1455 C CA . LEU B 1 11 ? -5.488 17.312 -4.582 1 98 11 LEU B CA 1
ATOM 1456 C C . LEU B 1 11 ? -5.113 16.859 -5.988 1 98 11 LEU B C 1
ATOM 1458 O O . LEU B 1 11 ? -5.965 16.391 -6.742 1 98 11 LEU B O 1
ATOM 1462 N N . THR B 1 12 ? -3.848 17.016 -6.332 1 96.81 12 THR B N 1
ATOM 1463 C CA . THR B 1 12 ? -3.375 16.719 -7.68 1 96.81 12 THR B CA 1
ATOM 1464 C C . THR B 1 12 ? -2.309 15.625 -7.648 1 96.81 12 THR B C 1
ATOM 1466 O O . THR B 1 12 ? -1.679 15.391 -6.613 1 96.81 12 THR B O 1
ATOM 1469 N N . ARG B 1 13 ? -2.121 15.055 -8.758 1 94.75 13 ARG B N 1
ATOM 1470 C CA . ARG B 1 13 ? -1.008 14.117 -8.867 1 94.75 13 ARG B CA 1
ATOM 1471 C C . ARG B 1 13 ? 0.33 14.836 -8.75 1 94.75 13 ARG B C 1
ATOM 1473 O O . ARG B 1 13 ? 0.41 16.047 -8.977 1 94.75 13 ARG B O 1
ATOM 1480 N N . PHE B 1 14 ? 1.391 14.031 -8.414 1 95.81 14 PHE B N 1
ATOM 1481 C CA . PHE B 1 14 ? 2.75 14.555 -8.469 1 95.81 14 PHE B CA 1
ATOM 1482 C C . PHE B 1 14 ? 3.184 14.781 -9.906 1 95.81 14 PHE B C 1
ATOM 1484 O O . PHE B 1 14 ? 2.885 13.969 -10.789 1 95.81 14 PHE B O 1
ATOM 1491 N N . VAL B 1 15 ? 3.787 15.82 -10.141 1 95.94 15 VAL B N 1
ATOM 1492 C CA . VAL B 1 15 ? 4.449 16.078 -11.414 1 95.94 15 VAL B CA 1
ATOM 1493 C C . VAL B 1 15 ? 5.922 16.406 -11.172 1 95.94 15 VAL B C 1
ATOM 1495 O O . VAL B 1 15 ? 6.328 16.656 -10.039 1 95.94 15 VAL B O 1
ATOM 1498 N N . THR B 1 16 ? 6.711 16.391 -12.227 1 96.25 16 THR B N 1
ATOM 1499 C CA . THR B 1 16 ? 8.156 16.578 -12.109 1 96.25 16 THR B CA 1
ATOM 1500 C C . THR B 1 16 ? 8.484 17.891 -11.422 1 96.25 16 THR B C 1
ATOM 1502 O O . THR B 1 16 ? 9.469 17.984 -10.68 1 96.25 16 THR B O 1
ATOM 1505 N N . ASP B 1 17 ? 7.652 18.859 -11.57 1 97.44 17 ASP B N 1
ATOM 1506 C CA . ASP B 1 17 ? 7.902 20.188 -11.023 1 97.44 17 ASP B CA 1
ATOM 1507 C C . ASP B 1 17 ? 7.695 20.203 -9.508 1 97.44 17 ASP B C 1
ATOM 1509 O O . ASP B 1 17 ? 8.055 21.172 -8.836 1 97.44 17 ASP B O 1
ATOM 1513 N N . ASP B 1 18 ? 7.242 19.156 -8.945 1 97.88 18 ASP B N 1
ATOM 1514 C CA . ASP B 1 18 ? 6.984 19.094 -7.512 1 97.88 18 ASP B CA 1
ATOM 1515 C C . ASP B 1 18 ? 8.234 18.656 -6.75 1 97.88 18 ASP B C 1
ATOM 1517 O O . ASP B 1 18 ? 8.195 18.484 -5.527 1 97.88 18 ASP B O 1
ATOM 1521 N N . TRP B 1 19 ? 9.32 18.531 -7.434 1 97.12 19 TRP B N 1
ATOM 1522 C CA . TRP B 1 19 ? 10.547 18.016 -6.836 1 97.12 19 TRP B CA 1
ATOM 1523 C C . TRP B 1 19 ? 10.977 18.859 -5.645 1 97.12 19 TRP B C 1
ATOM 1525 O O . TRP B 1 19 ? 11.234 18.344 -4.562 1 97.12 19 TRP B O 1
ATOM 1535 N N . PRO B 1 20 ? 11.016 20.219 -5.781 1 97.38 20 PRO B N 1
ATOM 1536 C CA . PRO B 1 20 ? 11.445 21 -4.629 1 97.38 20 PRO B CA 1
ATOM 1537 C C . PRO B 1 20 ? 10.555 20.797 -3.404 1 97.38 20 PRO B C 1
ATOM 1539 O O . PRO B 1 20 ? 11.062 20.719 -2.279 1 97.38 20 PRO B O 1
ATOM 1542 N N . PHE B 1 21 ? 9.344 20.719 -3.605 1 97.88 21 PHE B N 1
ATOM 1543 C CA . PHE B 1 21 ? 8.398 20.469 -2.521 1 97.88 21 PHE B CA 1
ATOM 1544 C C . PHE B 1 21 ? 8.648 19.094 -1.903 1 97.88 21 PHE B C 1
ATOM 1546 O O . PHE B 1 21 ? 8.695 18.969 -0.679 1 97.88 21 PHE B O 1
ATOM 1553 N N . PHE B 1 22 ? 8.773 18.141 -2.75 1 96.81 22 PHE B N 1
ATOM 1554 C CA . PHE B 1 22 ? 9 16.781 -2.293 1 96.81 22 PHE B CA 1
ATOM 1555 C C . PHE B 1 22 ? 10.258 16.688 -1.442 1 96.81 22 PHE B C 1
ATOM 1557 O O . PHE B 1 22 ? 10.258 16.031 -0.393 1 96.81 22 PHE B O 1
ATOM 1564 N N . LEU B 1 23 ? 11.242 17.297 -1.91 1 95.69 23 LEU B N 1
ATOM 1565 C CA . LEU B 1 23 ? 12.5 17.312 -1.176 1 95.69 23 LEU B CA 1
ATOM 1566 C C . LEU B 1 23 ? 12.32 17.938 0.205 1 95.69 23 LEU B C 1
ATOM 1568 O O . LEU B 1 23 ? 12.797 17.391 1.203 1 95.69 23 LEU B O 1
ATOM 1572 N N . ARG B 1 24 ? 11.672 19.047 0.275 1 95.88 24 ARG B N 1
ATOM 1573 C CA . ARG B 1 24 ? 11.414 19.719 1.544 1 95.88 24 ARG B CA 1
ATOM 1574 C C . ARG B 1 24 ? 10.648 18.812 2.5 1 95.88 24 ARG B C 1
ATOM 1576 O O . ARG B 1 24 ? 10.977 18.734 3.684 1 95.88 24 ARG B O 1
ATOM 1583 N N . LEU B 1 25 ? 9.68 18.156 2 1 96 25 LEU B N 1
ATOM 1584 C CA . LEU B 1 25 ? 8.82 17.281 2.789 1 96 25 LEU B CA 1
ATOM 1585 C C . LEU B 1 25 ? 9.609 16.109 3.35 1 96 25 LEU B C 1
ATOM 1587 O O . LEU B 1 25 ? 9.5 15.781 4.535 1 96 25 LEU B O 1
ATOM 1591 N N . ARG B 1 26 ? 10.445 15.531 2.527 1 94.31 26 ARG B N 1
ATOM 1592 C CA . ARG B 1 26 ? 11.094 14.266 2.871 1 94.31 26 ARG B CA 1
ATOM 1593 C C . ARG B 1 26 ? 12.414 14.516 3.596 1 94.31 26 ARG B C 1
ATOM 1595 O O . ARG B 1 26 ? 13.008 13.586 4.148 1 94.31 26 ARG B O 1
ATOM 1602 N N . GLN B 1 27 ? 12.812 15.719 3.633 1 93.56 27 GLN B N 1
ATOM 1603 C CA . GLN B 1 27 ? 14.039 16.047 4.359 1 93.56 27 GLN B CA 1
ATOM 1604 C C . GLN B 1 27 ? 13.727 16.75 5.672 1 93.56 27 GLN B C 1
ATOM 1606 O O . GLN B 1 27 ? 14.633 17 6.477 1 93.56 27 GLN B O 1
ATOM 1611 N N . ASP B 1 28 ? 12.555 17.125 5.867 1 94.5 28 ASP B N 1
ATOM 1612 C CA . ASP B 1 28 ? 12.18 17.781 7.117 1 94.5 28 ASP B CA 1
ATOM 1613 C C . ASP B 1 28 ? 12.164 16.781 8.273 1 94.5 28 ASP B C 1
ATOM 1615 O O . ASP B 1 28 ? 11.398 15.812 8.258 1 94.5 28 ASP B O 1
ATOM 1619 N N . PRO B 1 29 ? 12.922 17.031 9.289 1 92.38 29 PRO B N 1
ATOM 1620 C CA . PRO B 1 29 ? 13.031 16.062 10.383 1 92.38 29 PRO B CA 1
ATOM 1621 C C . PRO B 1 29 ? 11.734 15.922 11.172 1 92.38 29 PRO B C 1
ATOM 1623 O O . PRO B 1 29 ? 11.438 14.844 11.695 1 92.38 29 PRO B O 1
ATOM 1626 N N . GLN B 1 30 ? 11.031 16.953 11.266 1 91.94 30 GLN B N 1
ATOM 1627 C CA . GLN B 1 30 ? 9.758 16.875 11.977 1 91.94 30 GLN B CA 1
ATOM 1628 C C . GLN B 1 30 ? 8.766 15.992 11.219 1 91.94 30 GLN B C 1
ATOM 1630 O O . GLN B 1 30 ? 8.031 15.211 11.828 1 91.94 30 GLN B O 1
ATOM 1635 N N . VAL B 1 31 ? 8.734 16.125 9.938 1 92.19 31 VAL B N 1
ATOM 1636 C CA . VAL B 1 31 ? 7.828 15.352 9.094 1 92.19 31 VAL B CA 1
ATOM 1637 C C . VAL B 1 31 ? 8.242 13.875 9.102 1 92.19 31 VAL B C 1
ATOM 1639 O O . VAL B 1 31 ? 7.395 12.992 9.25 1 92.19 31 VAL B O 1
ATOM 1642 N N . MET B 1 32 ? 9.531 13.648 9.055 1 92.25 32 MET B N 1
ATOM 1643 C CA . MET B 1 32 ? 10.031 12.289 8.859 1 92.25 32 MET B CA 1
ATOM 1644 C C . MET B 1 32 ? 10.195 11.57 10.195 1 92.25 32 MET B C 1
ATOM 1646 O O . MET B 1 32 ? 10.445 10.367 10.234 1 92.25 32 MET B O 1
ATOM 1650 N N . ARG B 1 33 ? 9.945 12.227 11.273 1 89 33 ARG B N 1
ATOM 1651 C CA . ARG B 1 33 ? 10.18 11.703 12.617 1 89 33 ARG B CA 1
ATOM 1652 C C . ARG B 1 33 ? 9.492 10.359 12.812 1 89 33 ARG B C 1
ATOM 1654 O O . ARG B 1 33 ? 10.086 9.43 13.359 1 89 33 ARG B O 1
ATOM 1661 N N . PHE B 1 34 ? 8.305 10.234 12.32 1 87.94 34 PHE B N 1
ATOM 1662 C CA . PHE B 1 34 ? 7.523 9.023 12.539 1 87.94 34 PHE B CA 1
ATOM 1663 C C . PHE B 1 34 ? 7.348 8.25 11.234 1 87.94 34 PHE B C 1
ATOM 1665 O O . PHE B 1 34 ? 6.508 7.355 11.141 1 87.94 34 PHE B O 1
ATOM 1672 N N . MET B 1 35 ? 8.07 8.555 10.242 1 88.38 35 MET B N 1
ATOM 1673 C CA . MET B 1 35 ? 7.812 7.973 8.93 1 88.38 35 MET B CA 1
ATOM 1674 C C . MET B 1 35 ? 9.016 7.176 8.438 1 88.38 35 MET B C 1
ATOM 1676 O O . MET B 1 35 ? 8.867 6.184 7.723 1 88.38 35 MET B O 1
ATOM 1680 N N . GLY B 1 36 ? 10.211 7.582 8.727 1 86.5 36 GLY B N 1
ATOM 1681 C CA . GLY B 1 36 ? 11.406 6.93 8.227 1 86.5 36 GLY B CA 1
ATOM 1682 C C . GLY B 1 36 ? 12.656 7.777 8.375 1 86.5 36 GLY B C 1
ATOM 1683 O O . GLY B 1 36 ? 12.586 8.914 8.836 1 86.5 36 GLY B O 1
ATOM 1684 N N . GLU B 1 37 ? 13.734 7.184 7.969 1 84.81 37 GLU B N 1
ATOM 1685 C CA . GLU B 1 37 ? 14.992 7.914 7.98 1 84.81 37 GLU B CA 1
ATOM 1686 C C . GLU B 1 37 ? 15.055 8.922 6.836 1 84.81 37 GLU B C 1
ATOM 1688 O O . GLU B 1 37 ? 14.375 8.766 5.82 1 84.81 37 GLU B O 1
ATOM 1693 N N . VAL B 1 38 ? 15.766 9.93 7.055 1 85.19 38 VAL B N 1
ATOM 1694 C CA . VAL B 1 38 ? 16 10.883 5.977 1 85.19 38 VAL B CA 1
ATOM 1695 C C . VAL B 1 38 ? 17.078 10.336 5.031 1 85.19 38 VAL B C 1
ATOM 1697 O O . VAL B 1 38 ? 18.156 9.961 5.473 1 85.19 38 VAL B O 1
ATOM 1700 N N . LEU B 1 39 ? 16.797 10.312 3.809 1 84.31 39 LEU B N 1
ATOM 1701 C CA . LEU B 1 39 ? 17.703 9.711 2.826 1 84.31 39 LEU B CA 1
ATOM 1702 C C . LEU B 1 39 ? 18.469 10.789 2.062 1 84.31 39 LEU B C 1
ATOM 1704 O O . LEU B 1 39 ? 18.125 11.977 2.148 1 84.31 39 LEU B O 1
ATOM 1708 N N . SER B 1 40 ? 19.406 10.25 1.333 1 84.25 40 SER B N 1
ATOM 1709 C CA . SER B 1 40 ? 20.172 11.125 0.449 1 84.25 40 SER B CA 1
ATOM 1710 C C . SER B 1 40 ? 19.328 11.586 -0.738 1 84.25 40 SER B C 1
ATOM 1712 O O . SER B 1 40 ? 18.312 10.984 -1.049 1 84.25 40 SER B O 1
ATOM 1714 N N . ASP B 1 41 ? 19.797 12.586 -1.437 1 85.06 41 ASP B N 1
ATOM 1715 C CA . ASP B 1 41 ? 19.094 13.148 -2.584 1 85.06 41 ASP B CA 1
ATOM 1716 C C . ASP B 1 41 ? 18.906 12.102 -3.68 1 85.06 41 ASP B C 1
ATOM 1718 O O . ASP B 1 41 ? 17.844 12.016 -4.293 1 85.06 41 ASP B O 1
ATOM 1722 N N . GLY B 1 42 ? 19.984 11.367 -3.885 1 81.38 42 GLY B N 1
ATOM 1723 C CA . GLY B 1 42 ? 19.906 10.344 -4.914 1 81.38 42 GLY B CA 1
ATOM 1724 C C . GLY B 1 42 ? 18.859 9.297 -4.637 1 81.38 42 GLY B C 1
ATOM 1725 O O . GLY B 1 42 ? 18.078 8.93 -5.523 1 81.38 42 GLY B O 1
ATOM 1726 N N . ALA B 1 43 ? 18.797 8.891 -3.459 1 81.94 43 ALA B N 1
ATOM 1727 C CA . ALA B 1 43 ? 17.797 7.906 -3.062 1 81.94 43 ALA B CA 1
ATOM 1728 C C . ALA B 1 43 ? 16.391 8.492 -3.139 1 81.94 43 ALA B C 1
ATOM 1730 O O . ALA B 1 43 ? 15.445 7.812 -3.541 1 81.94 43 ALA B O 1
ATOM 1731 N N . LEU B 1 44 ? 16.312 9.742 -2.832 1 89.38 44 LEU B N 1
ATOM 1732 C CA . LEU B 1 44 ? 15.008 10.414 -2.838 1 89.38 44 LEU B CA 1
ATOM 1733 C C . LEU B 1 44 ? 14.508 10.609 -4.266 1 89.38 44 LEU B C 1
ATOM 1735 O O . LEU B 1 44 ? 13.297 10.586 -4.512 1 89.38 44 LEU B O 1
ATOM 1739 N N . ARG B 1 45 ? 15.367 10.727 -5.156 1 90.38 45 ARG B N 1
ATOM 1740 C CA . ARG B 1 45 ? 14.969 10.922 -6.547 1 90.38 45 ARG B CA 1
ATOM 1741 C C . ARG B 1 45 ? 14.227 9.703 -7.078 1 90.38 45 ARG B C 1
ATOM 1743 O O . ARG B 1 45 ? 13.227 9.836 -7.781 1 90.38 45 ARG B O 1
ATOM 1750 N N . SER B 1 46 ? 14.758 8.562 -6.75 1 85.38 46 SER B N 1
ATOM 1751 C CA . SER B 1 46 ? 14.086 7.344 -7.18 1 85.38 46 SER B CA 1
ATOM 1752 C C . SER B 1 46 ? 12.68 7.25 -6.598 1 85.38 46 SER B C 1
ATOM 1754 O O . SER B 1 46 ? 11.734 6.891 -7.301 1 85.38 46 SER B O 1
ATOM 1756 N N . VAL B 1 47 ? 12.602 7.598 -5.375 1 85.88 47 VAL B N 1
ATOM 1757 C CA . VAL B 1 47 ? 11.305 7.578 -4.719 1 85.88 47 VAL B CA 1
ATOM 1758 C C . VAL B 1 47 ? 10.375 8.594 -5.383 1 85.88 47 VAL B C 1
ATOM 1760 O O . VAL B 1 47 ? 9.203 8.312 -5.625 1 85.88 47 VAL B O 1
ATOM 1763 N N . PHE B 1 48 ? 10.898 9.719 -5.727 1 91.75 48 PHE B N 1
ATOM 1764 C CA . PHE B 1 48 ? 10.117 10.789 -6.328 1 91.75 48 PHE B CA 1
ATOM 1765 C C . PHE B 1 48 ? 9.578 10.359 -7.691 1 91.75 48 PHE B C 1
ATOM 1767 O O . PHE B 1 48 ? 8.422 10.625 -8.016 1 91.75 48 PHE B O 1
ATOM 1774 N N . VAL B 1 49 ? 10.359 9.734 -8.438 1 88.81 49 VAL B N 1
ATOM 1775 C CA . VAL B 1 49 ? 9.945 9.273 -9.758 1 88.81 49 VAL B CA 1
ATOM 1776 C C . VAL B 1 49 ? 8.773 8.305 -9.609 1 88.81 49 VAL B C 1
ATOM 1778 O O . VAL B 1 49 ? 7.801 8.375 -10.367 1 88.81 49 VAL B O 1
ATOM 1781 N N . SER B 1 50 ? 8.914 7.461 -8.656 1 84.06 50 SER B N 1
ATOM 1782 C CA . SER B 1 50 ? 7.828 6.516 -8.414 1 84.06 50 SER B CA 1
ATOM 1783 C C . SER B 1 50 ? 6.555 7.23 -7.98 1 84.06 50 SER B C 1
ATOM 1785 O O . SER B 1 50 ? 5.449 6.809 -8.328 1 84.06 50 SER B O 1
ATOM 1787 N N . ARG B 1 51 ? 6.727 8.234 -7.211 1 89.12 51 ARG B N 1
ATOM 1788 C CA . ARG B 1 51 ? 5.574 9.016 -6.773 1 89.12 51 ARG B CA 1
ATOM 1789 C C . ARG B 1 51 ? 4.887 9.688 -7.95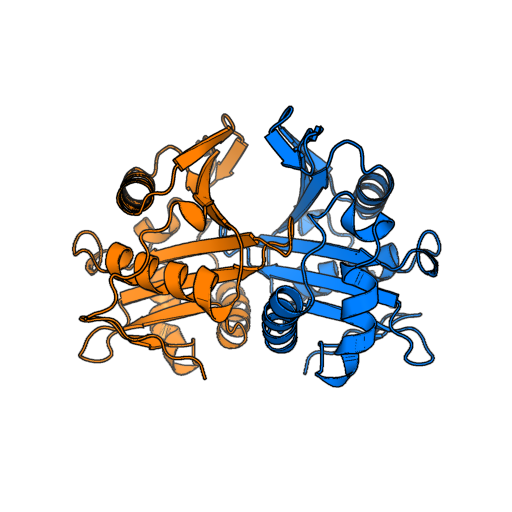3 1 89.12 51 ARG B C 1
ATOM 1791 O O . ARG B 1 51 ? 3.656 9.734 -8.023 1 89.12 51 ARG B O 1
ATOM 1798 N N . CYS B 1 52 ? 5.621 10.164 -8.867 1 91.5 52 CYS B N 1
ATOM 1799 C CA . CYS B 1 52 ? 5.078 10.82 -10.047 1 91.5 52 CYS B CA 1
ATOM 1800 C C . CYS B 1 52 ? 4.293 9.836 -10.914 1 91.5 52 CYS B C 1
ATOM 1802 O O . CYS B 1 52 ? 3.34 10.219 -11.586 1 91.5 52 CYS B O 1
ATOM 1804 N N . ALA B 1 53 ? 4.645 8.641 -10.812 1 84.62 53 ALA B N 1
ATOM 1805 C CA . ALA B 1 53 ? 4 7.617 -11.633 1 84.62 53 ALA B CA 1
ATOM 1806 C C . ALA B 1 53 ? 2.818 6.992 -10.891 1 84.62 53 ALA B C 1
ATOM 1808 O O . ALA B 1 53 ? 2.062 6.207 -11.477 1 84.62 53 ALA B O 1
ATOM 1809 N N . ASP B 1 54 ? 2.645 7.301 -9.648 1 85.81 54 ASP B N 1
ATOM 1810 C CA . ASP B 1 54 ? 1.63 6.676 -8.812 1 85.81 54 ASP B CA 1
ATOM 1811 C C . ASP B 1 54 ? 0.342 7.496 -8.805 1 85.81 54 ASP B C 1
ATOM 1813 O O . ASP B 1 54 ? 0.282 8.562 -8.188 1 85.81 54 ASP B O 1
ATOM 1817 N N . PRO B 1 55 ? -0.672 6.949 -9.375 1 85.81 55 PRO B N 1
ATOM 1818 C CA . PRO B 1 55 ? -1.919 7.715 -9.445 1 85.81 55 PRO B CA 1
ATOM 1819 C C . PRO B 1 55 ? -2.654 7.758 -8.102 1 85.81 55 PRO B C 1
ATOM 1821 O O . PRO B 1 55 ? -3.658 8.469 -7.969 1 85.81 55 PRO B O 1
ATOM 1824 N N . GLY B 1 56 ? -2.209 7.051 -7.148 1 88.69 56 GLY B N 1
ATOM 1825 C CA . GLY B 1 56 ? -2.883 6.992 -5.859 1 88.69 56 GLY B CA 1
ATOM 1826 C C . GLY B 1 56 ? -2.301 7.949 -4.836 1 88.69 56 GLY B C 1
ATOM 1827 O O . GLY B 1 56 ? -2.713 7.949 -3.674 1 88.69 56 GLY B O 1
ATOM 1828 N N . VAL B 1 57 ? -1.352 8.742 -5.242 1 92.62 57 VAL B N 1
ATOM 1829 C CA . VAL B 1 57 ? -0.751 9.719 -4.336 1 92.62 57 VAL B CA 1
ATOM 1830 C C . VAL B 1 57 ? -1.046 11.133 -4.832 1 92.62 57 VAL B C 1
ATOM 1832 O O . VAL B 1 57 ? -0.883 11.43 -6.02 1 92.62 57 VAL B O 1
ATOM 1835 N N . PHE B 1 58 ? -1.423 12 -3.881 1 96.25 58 PHE B N 1
ATOM 1836 C CA . PHE B 1 58 ? -1.849 13.352 -4.227 1 96.25 58 PHE B CA 1
ATOM 1837 C C . PHE B 1 58 ? -1.029 14.383 -3.471 1 96.25 58 PHE B C 1
ATOM 1839 O O . PHE B 1 58 ? -0.725 14.203 -2.289 1 96.25 58 PHE B O 1
ATOM 1846 N N . VAL B 1 59 ? -0.733 15.445 -4.219 1 98.19 59 VAL B N 1
ATOM 1847 C CA . VAL B 1 59 ? -0.21 16.641 -3.578 1 98.19 59 VAL B CA 1
ATOM 1848 C C . VAL B 1 59 ? -1.366 17.531 -3.111 1 98.19 59 VAL B C 1
ATOM 1850 O O . VAL B 1 59 ? -2.311 17.781 -3.867 1 98.19 59 VAL B O 1
ATOM 1853 N N . LEU B 1 60 ? -1.302 17.922 -1.88 1 98.62 60 LEU B N 1
ATOM 1854 C CA . LEU B 1 60 ? -2.26 18.891 -1.351 1 98.62 60 LEU B CA 1
ATOM 1855 C C . LEU B 1 60 ? -1.839 20.312 -1.693 1 98.62 60 LEU B C 1
ATOM 1857 O O . LEU B 1 60 ? -0.8 20.781 -1.229 1 98.62 60 LEU B O 1
ATOM 1861 N N . ARG B 1 61 ? -2.713 20.953 -2.463 1 98.62 61 ARG B N 1
ATOM 1862 C CA . ARG B 1 61 ? -2.414 22.328 -2.834 1 98.62 61 ARG B CA 1
ATOM 1863 C C . ARG B 1 61 ? -3.494 23.281 -2.324 1 98.62 61 ARG B C 1
ATOM 1865 O O . ARG B 1 61 ? -4.684 22.984 -2.408 1 98.62 61 ARG B O 1
ATOM 1872 N N . ASP B 1 62 ? -3.018 24.406 -1.827 1 98.06 62 ASP B N 1
ATOM 1873 C CA . ASP B 1 62 ? -3.998 25.406 -1.391 1 98.06 62 ASP B CA 1
ATOM 1874 C C . ASP B 1 62 ? -4.52 26.219 -2.572 1 98.06 62 ASP B C 1
ATOM 1876 O O . ASP B 1 62 ? -4.258 25.875 -3.729 1 98.06 62 ASP B O 1
ATOM 1880 N N . LYS B 1 63 ? -5.324 27.219 -2.305 1 95.5 63 LYS B N 1
ATOM 1881 C CA . LYS B 1 63 ? -6.012 28 -3.324 1 95.5 63 LYS B CA 1
ATOM 1882 C C . LYS B 1 63 ? -5.016 28.719 -4.234 1 95.5 63 LYS B C 1
ATOM 1884 O O . LYS B 1 63 ? -5.355 29.109 -5.352 1 95.5 63 LYS B O 1
ATOM 1889 N N . PHE B 1 64 ? -3.818 28.906 -3.822 1 96.75 64 PHE B N 1
ATOM 1890 C CA . PHE B 1 64 ? -2.809 29.609 -4.605 1 96.75 64 PHE B CA 1
ATOM 1891 C C . PHE B 1 64 ? -1.904 28.625 -5.332 1 96.75 64 PHE B C 1
ATOM 1893 O O . PHE B 1 64 ? -0.955 29.016 -6.008 1 96.75 64 PHE B O 1
ATOM 1900 N N . GLY B 1 65 ? -2.109 27.391 -5.16 1 96.75 65 GLY B N 1
ATOM 1901 C CA . GLY B 1 65 ? -1.335 26.375 -5.84 1 96.75 65 GLY B CA 1
ATOM 1902 C C . GLY B 1 65 ? -0.126 25.906 -5.047 1 96.75 65 GLY B C 1
ATOM 1903 O O . GLY B 1 65 ? 0.643 25.062 -5.512 1 96.75 65 GLY B O 1
ATOM 1904 N N . GLU B 1 66 ? -0.007 26.453 -3.826 1 97.75 66 GLU B N 1
ATOM 1905 C CA . GLU B 1 66 ? 1.128 26.062 -2.992 1 97.75 66 GLU B CA 1
ATOM 1906 C C . GLU B 1 66 ? 0.956 24.656 -2.434 1 97.75 66 GLU B C 1
ATOM 1908 O O . GLU B 1 66 ? -0.104 24.312 -1.899 1 97.75 66 GLU B O 1
ATOM 1913 N N . ALA B 1 67 ? 2.043 23.875 -2.582 1 98.62 67 ALA B N 1
ATOM 1914 C CA . ALA B 1 67 ? 2.025 22.516 -2.041 1 98.62 67 ALA B CA 1
ATOM 1915 C C . ALA B 1 67 ? 2.201 22.516 -0.526 1 98.62 67 ALA B C 1
ATOM 1917 O O . ALA B 1 67 ? 3.148 23.125 -0.008 1 98.62 67 ALA B O 1
ATOM 1918 N N . LEU B 1 68 ? 1.326 21.812 0.153 1 98.62 68 LEU B N 1
ATOM 1919 C CA . LEU B 1 68 ? 1.294 21.844 1.611 1 98.62 68 LEU B CA 1
ATOM 1920 C C . LEU B 1 68 ? 1.702 20.484 2.188 1 98.62 68 LEU B C 1
ATOM 1922 O O . LEU B 1 68 ? 2.115 20.406 3.346 1 98.62 68 LEU B O 1
ATOM 1926 N N . GLY B 1 69 ? 1.495 19.438 1.517 1 98.31 69 GLY B N 1
ATOM 1927 C CA . GLY B 1 69 ? 1.694 18.047 1.914 1 98.31 69 GLY B CA 1
ATOM 1928 C C . GLY B 1 69 ? 1.267 17.047 0.85 1 98.31 69 GLY B C 1
ATOM 1929 O O . GLY B 1 69 ? 1.039 17.422 -0.302 1 98.31 69 GLY B O 1
ATOM 1930 N N . ASP B 1 70 ? 1.312 15.812 1.188 1 97.56 70 ASP B N 1
ATOM 1931 C CA . ASP B 1 70 ? 0.8 14.789 0.276 1 97.56 70 ASP B CA 1
ATOM 1932 C C . ASP B 1 70 ? -0.007 13.734 1.028 1 97.56 70 ASP B C 1
ATOM 1934 O O . ASP B 1 70 ? 0.025 13.68 2.26 1 97.56 70 ASP B O 1
ATOM 1938 N N . ILE B 1 71 ? -0.842 13.094 0.311 1 97 71 ILE B N 1
ATOM 1939 C CA . ILE B 1 71 ? -1.685 12.023 0.832 1 97 71 ILE B CA 1
ATOM 1940 C C . ILE B 1 71 ? -1.822 10.922 -0.215 1 97 71 ILE B C 1
ATOM 1942 O O . ILE B 1 71 ? -1.925 11.203 -1.411 1 97 71 ILE B O 1
ATOM 1946 N N . GLY B 1 72 ? -1.776 9.68 0.236 1 94.44 72 GLY B N 1
ATOM 1947 C CA . GLY B 1 72 ? -1.907 8.547 -0.668 1 94.44 72 GLY B CA 1
ATOM 1948 C C . GLY B 1 72 ? -2.973 7.555 -0.236 1 94.44 72 GLY B C 1
ATOM 1949 O O . GLY B 1 72 ? -3.178 7.34 0.96 1 94.44 72 GLY B O 1
ATOM 1950 N N . LEU B 1 73 ? -3.66 7.016 -1.163 1 93.69 73 LEU B N 1
ATOM 1951 C CA . LEU B 1 73 ? -4.617 5.926 -0.992 1 93.69 73 LEU B CA 1
ATOM 1952 C C . LEU B 1 73 ? -4.414 4.852 -2.051 1 93.69 73 LEU B C 1
ATOM 1954 O O . LEU B 1 73 ? -4.543 5.117 -3.248 1 93.69 73 LEU B O 1
ATOM 1958 N N . ARG B 1 74 ? -4.176 3.691 -1.537 1 89.38 74 ARG B N 1
ATOM 1959 C CA . ARG B 1 74 ? -3.912 2.598 -2.467 1 89.38 74 ARG B CA 1
ATOM 1960 C C . ARG B 1 74 ? -4.621 1.321 -2.027 1 89.38 74 ARG B C 1
ATOM 1962 O O . ARG B 1 74 ? -4.785 1.078 -0.831 1 89.38 74 ARG B O 1
ATOM 1969 N N . ILE B 1 75 ? -4.953 0.56 -3.072 1 88.38 75 ILE B N 1
ATOM 1970 C CA . ILE B 1 75 ? -5.516 -0.749 -2.754 1 88.38 75 ILE B CA 1
ATOM 1971 C C . ILE B 1 75 ? -4.508 -1.557 -1.937 1 88.38 75 ILE B C 1
ATOM 1973 O O . ILE B 1 75 ? -3.314 -1.565 -2.244 1 88.38 75 ILE B O 1
ATOM 1977 N N . SER B 1 76 ? -4.992 -2.166 -0.917 1 91.19 76 SER B N 1
ATOM 1978 C CA . SER B 1 76 ? -4.137 -2.902 0.009 1 91.19 76 SER B CA 1
ATOM 1979 C C . SER B 1 76 ? -3.584 -4.168 -0.636 1 91.19 76 SER B C 1
ATOM 1981 O O . SER B 1 76 ? -4.324 -4.918 -1.28 1 91.19 76 SER B O 1
ATOM 1983 N N . PRO B 1 77 ? -2.307 -4.426 -0.453 1 85.44 77 PRO B N 1
ATOM 1984 C CA . PRO B 1 77 ? -1.779 -5.707 -0.931 1 85.44 77 PRO B CA 1
ATOM 1985 C C . PRO B 1 77 ? -2.293 -6.895 -0.122 1 85.44 77 PRO B C 1
ATOM 1987 O O . PRO B 1 77 ? -2.215 -8.039 -0.581 1 85.44 77 PRO B O 1
ATOM 1990 N N . LYS B 1 78 ? -2.781 -6.594 1.011 1 84.81 78 LYS B N 1
ATOM 1991 C CA . LYS B 1 78 ? -3.281 -7.641 1.9 1 84.81 78 LYS B CA 1
ATOM 1992 C C . LYS B 1 78 ? -4.684 -8.078 1.495 1 84.81 78 LYS B C 1
ATOM 1994 O O . LYS B 1 78 ? -5.004 -9.273 1.531 1 84.81 78 LYS B O 1
ATOM 1999 N N . ASN B 1 79 ? -5.512 -7.223 1.219 1 87.75 79 ASN B N 1
ATOM 2000 C CA . ASN B 1 79 ? -6.906 -7.426 0.849 1 87.75 79 ASN B CA 1
ATOM 2001 C C . ASN B 1 79 ? -7.34 -6.469 -0.255 1 87.75 79 ASN B C 1
ATOM 2003 O O . ASN B 1 79 ? -7.445 -5.262 -0.028 1 87.75 79 ASN B O 1
ATOM 2007 N N . PRO B 1 80 ? -7.645 -6.977 -1.432 1 85.38 80 PRO B N 1
ATOM 2008 C CA . PRO B 1 80 ? -7.941 -6.098 -2.562 1 85.38 80 PRO B CA 1
ATOM 2009 C C . PRO B 1 80 ? -9.242 -5.32 -2.377 1 85.38 80 PRO B C 1
ATOM 2011 O O . PRO B 1 80 ? -9.539 -4.402 -3.15 1 85.38 80 PRO B O 1
ATOM 2014 N N . HIS B 1 81 ? -10.008 -5.605 -1.406 1 88 81 HIS B N 1
ATOM 2015 C CA . HIS B 1 81 ? -11.266 -4.902 -1.153 1 88 81 HIS B CA 1
ATOM 2016 C C . HIS B 1 81 ? -11.07 -3.771 -0.151 1 88 81 HIS B C 1
ATOM 2018 O O . HIS B 1 81 ? -12.031 -3.105 0.233 1 88 81 HIS B O 1
ATOM 2024 N N . GLU B 1 82 ? -9.883 -3.678 0.216 1 91.56 82 GLU B N 1
ATOM 2025 C CA . GLU B 1 82 ? -9.516 -2.615 1.147 1 91.56 82 GLU B CA 1
ATOM 2026 C C . GLU B 1 82 ? -8.445 -1.708 0.558 1 91.56 82 GLU B C 1
ATOM 2028 O O . GLU B 1 82 ? -7.848 -2.031 -0.472 1 91.56 82 GLU B O 1
ATOM 2033 N N . ALA B 1 83 ? -8.297 -0.565 1.179 1 93.38 83 ALA B N 1
ATOM 2034 C CA . ALA B 1 83 ? -7.223 0.348 0.787 1 93.38 83 ALA B CA 1
ATOM 2035 C C . ALA B 1 83 ? -6.438 0.828 2.004 1 93.38 83 ALA B C 1
ATOM 2037 O O . ALA B 1 83 ? -6.902 0.703 3.139 1 93.38 83 ALA B O 1
ATOM 2038 N N . ASP B 1 84 ? -5.258 1.293 1.716 1 95.19 84 ASP B N 1
ATOM 2039 C CA . ASP B 1 84 ? -4.371 1.839 2.738 1 95.19 84 ASP B CA 1
ATOM 2040 C C . ASP B 1 84 ? -4.078 3.316 2.48 1 95.19 84 ASP B C 1
ATOM 2042 O O . ASP B 1 84 ? -3.824 3.715 1.343 1 95.19 84 ASP B O 1
ATOM 2046 N N . VAL B 1 85 ? -4.16 4.09 3.592 1 96.5 85 VAL B N 1
ATOM 2047 C CA . VAL B 1 85 ? -3.967 5.523 3.428 1 96.5 85 VAL B CA 1
ATOM 2048 C C . VAL B 1 85 ? -2.781 5.984 4.273 1 96.5 85 VAL B C 1
ATOM 2050 O O . VAL B 1 85 ? -2.488 5.398 5.316 1 96.5 85 VAL B O 1
ATOM 2053 N N . GLY B 1 86 ? -2.064 6.973 3.793 1 95.44 86 GLY B N 1
ATOM 2054 C CA . GLY B 1 86 ? -1.006 7.695 4.477 1 95.44 86 GLY B CA 1
ATOM 2055 C C . GLY B 1 86 ? -0.885 9.141 4.023 1 95.44 86 GLY B C 1
ATOM 2056 O O . GLY B 1 86 ? -1.279 9.484 2.908 1 95.44 86 GLY B O 1
ATOM 2057 N N . TYR B 1 87 ? -0.333 9.977 4.922 1 96.06 87 TYR B N 1
ATOM 2058 C CA . TYR B 1 87 ? -0.237 11.391 4.598 1 96.06 87 TYR B CA 1
ATOM 2059 C C . TYR B 1 87 ? 0.897 12.055 5.371 1 96.06 87 TYR B C 1
ATOM 2061 O O . TYR B 1 87 ? 1.314 11.555 6.422 1 96.06 87 TYR B O 1
ATOM 2069 N N . ALA B 1 88 ? 1.366 13.141 4.867 1 95.88 88 ALA B N 1
ATOM 2070 C CA . ALA B 1 88 ? 2.387 13.992 5.48 1 95.88 88 ALA B CA 1
ATOM 2071 C C . ALA B 1 88 ? 2.211 15.445 5.059 1 95.88 88 ALA B C 1
ATOM 2073 O O . ALA B 1 88 ? 1.953 15.734 3.889 1 95.88 88 ALA B O 1
ATOM 2074 N N . LEU B 1 89 ? 2.283 16.297 6.016 1 97 89 LEU B N 1
ATOM 2075 C CA . LEU B 1 89 ? 2.205 17.719 5.73 1 97 89 LEU B CA 1
ATOM 2076 C C . LEU B 1 89 ? 3.439 18.453 6.254 1 97 89 LEU B C 1
ATOM 2078 O O . LEU B 1 89 ? 3.994 18.078 7.289 1 97 89 LEU B O 1
ATOM 2082 N N . LEU B 1 90 ? 3.73 19.5 5.535 1 97.62 90 LEU B N 1
ATOM 2083 C CA . LEU B 1 90 ? 4.773 20.391 6.039 1 97.62 90 LEU B CA 1
ATOM 2084 C C . LEU B 1 90 ? 4.375 20.984 7.383 1 97.62 90 LEU B C 1
ATOM 2086 O O . LEU B 1 90 ? 3.191 21.234 7.633 1 97.62 90 LEU B O 1
ATOM 2090 N N . PRO B 1 91 ? 5.395 21.312 8.164 1 96.38 91 PRO B N 1
ATOM 2091 C CA . PRO B 1 91 ? 5.098 21.828 9.508 1 96.38 91 PRO B CA 1
ATOM 2092 C C . PRO B 1 91 ? 4.223 23.078 9.477 1 96.38 91 PRO B C 1
ATOM 2094 O O . PRO B 1 91 ? 3.283 23.203 10.266 1 96.38 91 PRO B O 1
ATOM 2097 N N . GLN B 1 92 ? 4.426 23.938 8.562 1 95.88 92 GLN B N 1
ATOM 2098 C CA . GLN B 1 92 ? 3.701 25.203 8.5 1 95.88 92 GLN B CA 1
ATOM 2099 C C . GLN B 1 92 ? 2.236 24.984 8.133 1 95.88 92 GLN B C 1
ATOM 2101 O O . GLN B 1 92 ? 1.407 25.875 8.297 1 95.88 92 GLN B O 1
ATOM 2106 N N . ALA B 1 93 ? 1.957 23.828 7.617 1 96.94 93 ALA B N 1
ATOM 2107 C CA . ALA B 1 93 ? 0.592 23.531 7.195 1 96.94 93 ALA B CA 1
ATOM 2108 C C . ALA B 1 93 ? -0.13 22.688 8.234 1 96.94 93 ALA B C 1
ATOM 2110 O O . ALA B 1 93 ? -1.317 22.375 8.086 1 96.94 93 ALA B O 1
ATOM 2111 N N . GLN B 1 94 ? 0.514 22.281 9.258 1 94.94 94 GLN B N 1
ATOM 2112 C CA . GLN B 1 94 ? -0.073 21.422 10.273 1 94.94 94 GLN B CA 1
ATOM 2113 C C . GLN B 1 94 ? -0.934 22.219 11.25 1 94.94 94 GLN B C 1
ATOM 2115 O O . GLN B 1 94 ? -0.72 23.422 11.43 1 94.94 94 GLN B O 1
ATOM 2120 N N . GLY B 1 95 ? -1.945 21.531 11.805 1 93.94 95 GLY B N 1
ATOM 2121 C CA . GLY B 1 95 ? -2.785 22.172 12.812 1 93.94 95 GLY B CA 1
ATOM 2122 C C . GLY B 1 95 ? -3.795 23.141 12.219 1 93.94 95 GLY B C 1
ATOM 2123 O O . GLY B 1 95 ? -4.391 23.938 12.938 1 93.94 95 GLY B O 1
ATOM 2124 N N . LYS B 1 96 ? -3.961 23.109 10.938 1 96.12 96 LYS B N 1
ATOM 2125 C CA . LYS B 1 96 ? -4.855 24.062 10.266 1 96.12 96 LYS B CA 1
ATOM 2126 C C . LYS B 1 96 ? -6.051 23.328 9.656 1 96.12 96 LYS B C 1
ATOM 2128 O O . LYS B 1 96 ? -6.828 23.938 8.906 1 96.12 96 LYS B O 1
ATOM 2133 N N . GLY B 1 97 ? -6.145 22.047 9.812 1 96.5 97 GLY B N 1
ATOM 2134 C CA . GLY B 1 97 ? -7.289 21.281 9.352 1 96.5 97 GLY B CA 1
ATOM 2135 C C . GLY B 1 97 ? -7.133 20.766 7.93 1 96.5 97 GLY B C 1
ATOM 2136 O O . GLY B 1 97 ? -8.039 20.125 7.391 1 96.5 97 GLY B O 1
ATOM 2137 N N . TYR B 1 98 ? -6.027 21.047 7.277 1 97.56 98 TYR B N 1
ATOM 2138 C CA . TYR B 1 98 ? -5.816 20.625 5.895 1 97.56 98 TYR B CA 1
ATOM 2139 C C . TYR B 1 98 ? -5.781 19.109 5.781 1 97.56 98 TYR B C 1
ATOM 2141 O O . TYR B 1 98 ? -6.398 18.531 4.879 1 97.56 98 TYR B O 1
ATOM 2149 N N . ALA B 1 99 ? -5.078 18.484 6.672 1 97.31 99 ALA B N 1
ATOM 2150 C CA . ALA B 1 99 ? -4.996 17.016 6.633 1 97.31 99 ALA B CA 1
ATOM 2151 C C . ALA B 1 99 ? -6.371 16.391 6.832 1 97.31 99 ALA B C 1
ATOM 2153 O O . ALA B 1 99 ? -6.715 15.414 6.168 1 97.31 99 ALA B O 1
ATOM 2154 N N . SER B 1 100 ? -7.109 16.938 7.734 1 97.06 100 SER B N 1
ATOM 2155 C CA . SER B 1 100 ? -8.461 16.453 7.984 1 97.06 100 SER B CA 1
ATOM 2156 C C . SER B 1 100 ? -9.328 16.562 6.734 1 97.06 100 SER B C 1
ATOM 2158 O O . SER B 1 100 ? -10.031 15.617 6.371 1 97.06 100 SER B O 1
ATOM 2160 N N . GLU B 1 101 ? -9.273 17.703 6.152 1 97.38 101 GLU B N 1
ATOM 2161 C CA . GLU B 1 101 ? -10.039 17.969 4.934 1 97.38 101 GLU B CA 1
ATOM 2162 C C . GLU B 1 101 ? -9.617 17.016 3.809 1 97.38 101 GLU B C 1
ATOM 2164 O O . GLU B 1 101 ? -10.469 16.438 3.131 1 97.38 101 GLU B O 1
ATOM 2169 N N . ALA B 1 102 ? -8.398 16.844 3.629 1 97.75 102 ALA B N 1
ATOM 2170 C CA . ALA B 1 102 ? -7.875 15.969 2.582 1 97.75 102 ALA B CA 1
ATOM 2171 C C . ALA B 1 102 ? -8.242 14.516 2.848 1 97.75 102 ALA B C 1
ATOM 2173 O O . ALA B 1 102 ? -8.656 13.797 1.933 1 97.75 102 ALA B O 1
ATOM 2174 N N . LEU B 1 103 ? -8.039 14.094 4.09 1 97.56 103 LEU B N 1
ATOM 2175 C CA . LEU B 1 103 ? -8.344 12.719 4.465 1 97.56 103 LEU B CA 1
ATOM 2176 C C . LEU B 1 103 ? -9.812 12.391 4.215 1 97.56 103 LEU B C 1
ATOM 2178 O O . LEU B 1 103 ? -10.125 11.328 3.674 1 97.56 103 LEU B O 1
ATOM 2182 N N . ARG B 1 104 ? -10.648 13.25 4.547 1 96.75 104 ARG B N 1
ATOM 2183 C CA . ARG B 1 104 ? -12.078 13.039 4.305 1 96.75 104 ARG B CA 1
ATOM 2184 C C . ARG B 1 104 ? -12.352 12.852 2.814 1 96.75 104 ARG B C 1
ATOM 2186 O O . ARG B 1 104 ? -13.078 11.938 2.426 1 96.75 104 ARG B O 1
ATOM 2193 N N . ALA B 1 105 ? -11.844 13.703 2.012 1 96.62 105 ALA B N 1
ATOM 2194 C CA . ALA B 1 105 ? -12.062 13.648 0.568 1 96.62 105 ALA B CA 1
ATOM 2195 C C . ALA B 1 105 ? -11.5 12.352 -0.023 1 96.62 105 ALA B C 1
ATOM 2197 O O . ALA B 1 105 ? -12.133 11.734 -0.88 1 96.62 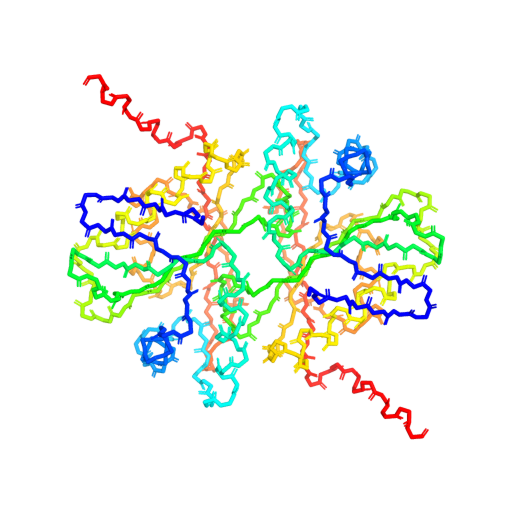105 ALA B O 1
ATOM 2198 N N . VAL B 1 106 ? -10.336 11.961 0.427 1 96.44 106 VAL B N 1
ATOM 2199 C CA . VAL B 1 106 ? -9.68 10.773 -0.111 1 96.44 106 VAL B CA 1
ATOM 2200 C C . VAL B 1 106 ? -10.43 9.523 0.327 1 96.44 106 VAL B C 1
ATOM 2202 O O . VAL B 1 106 ? -10.531 8.555 -0.431 1 96.44 106 VAL B O 1
ATOM 2205 N N . CYS B 1 107 ? -10.891 9.508 1.531 1 96.31 107 CYS B N 1
ATOM 2206 C CA . CYS B 1 107 ? -11.695 8.383 1.987 1 96.31 107 CYS B CA 1
ATOM 2207 C C . CYS B 1 107 ? -12.977 8.266 1.173 1 96.31 107 CYS B C 1
ATOM 2209 O O . CYS B 1 107 ? -13.359 7.164 0.765 1 96.31 107 CYS B O 1
ATOM 2211 N N . GLU B 1 108 ? -13.602 9.398 0.935 1 94.56 108 GLU B N 1
ATOM 2212 C CA . GLU B 1 108 ? -14.789 9.398 0.085 1 94.56 108 GLU B CA 1
ATOM 2213 C C . GLU B 1 108 ? -14.477 8.828 -1.296 1 94.56 108 GLU B C 1
ATOM 2215 O O . GLU B 1 108 ? -15.234 8.008 -1.819 1 94.56 108 GLU B O 1
ATOM 2220 N N . TYR B 1 109 ? -13.445 9.273 -1.845 1 92.5 109 TYR B N 1
ATOM 2221 C CA . TYR B 1 109 ? -12.984 8.766 -3.133 1 92.5 109 TYR B CA 1
ATOM 2222 C C . TYR B 1 109 ? -12.781 7.254 -3.08 1 92.5 109 TYR B C 1
ATOM 2224 O O . TYR B 1 109 ? -13.172 6.535 -4.004 1 92.5 109 TYR B O 1
ATOM 2232 N N . GLY B 1 110 ? -12.117 6.73 -2.051 1 92.5 110 GLY B N 1
ATOM 2233 C CA . GLY B 1 110 ? -11.898 5.305 -1.87 1 92.5 110 GLY B CA 1
ATOM 2234 C C . GLY B 1 110 ? -13.188 4.504 -1.833 1 92.5 110 GLY B C 1
ATOM 2235 O O . GLY B 1 110 ? -13.297 3.455 -2.473 1 92.5 110 GLY B O 1
ATOM 2236 N N . PHE B 1 111 ? -14.133 4.992 -1.146 1 91.81 111 PHE B N 1
ATOM 2237 C CA . PHE B 1 111 ? -15.383 4.254 -0.956 1 91.81 111 PHE B CA 1
ATOM 2238 C C . PHE B 1 111 ? -16.266 4.375 -2.186 1 91.81 111 PHE B C 1
ATOM 2240 O O . PHE B 1 111 ? -16.891 3.395 -2.611 1 91.81 111 PHE B O 1
ATOM 2247 N N . THR B 1 112 ? -16.312 5.516 -2.844 1 88.69 112 THR B N 1
ATOM 2248 C CA . THR B 1 112 ? -17.281 5.746 -3.914 1 88.69 112 THR B CA 1
ATOM 2249 C C . THR B 1 112 ? -16.688 5.375 -5.27 1 88.69 112 THR B C 1
ATOM 2251 O O . THR B 1 112 ? -17.359 4.766 -6.102 1 88.69 112 THR B O 1
ATOM 2254 N N . THR B 1 113 ? -15.453 5.758 -5.48 1 86 113 THR B N 1
ATOM 2255 C CA . THR B 1 113 ? -14.836 5.578 -6.793 1 86 113 THR B CA 1
ATOM 2256 C C . THR B 1 113 ? -14.094 4.246 -6.863 1 86 113 THR B C 1
ATOM 2258 O O . THR B 1 113 ? -14.297 3.465 -7.797 1 86 113 THR B O 1
ATOM 2261 N N . LEU B 1 114 ? -13.359 3.986 -5.871 1 85.38 114 LEU B N 1
ATOM 2262 C CA . LEU B 1 114 ? -12.609 2.734 -5.898 1 85.38 114 LEU B CA 1
ATOM 2263 C C . LEU B 1 114 ? -13.484 1.572 -5.43 1 85.38 114 LEU B C 1
ATOM 2265 O O . LEU B 1 114 ? -13.172 0.411 -5.707 1 85.38 114 LEU B O 1
ATOM 2269 N N . GLY B 1 115 ? -14.43 1.889 -4.602 1 85.69 115 GLY B N 1
ATOM 2270 C CA . GLY B 1 115 ? -15.398 0.89 -4.18 1 85.69 115 GLY B CA 1
ATOM 2271 C C . GLY B 1 115 ? -14.875 -0.024 -3.084 1 85.69 115 GLY B C 1
ATOM 2272 O O . GLY B 1 115 ? -15.352 -1.149 -2.928 1 85.69 115 GLY B O 1
ATOM 2273 N N . VAL B 1 116 ? -13.914 0.379 -2.322 1 90.06 116 VAL B N 1
ATOM 2274 C CA . VAL B 1 116 ? -13.352 -0.453 -1.263 1 90.06 116 VAL B CA 1
ATOM 2275 C C . VAL B 1 116 ? -14.312 -0.49 -0.074 1 90.06 116 VAL B C 1
ATOM 2277 O O . VAL B 1 116 ? -15.172 0.382 0.065 1 90.06 116 VAL B O 1
ATOM 2280 N N . GLN B 1 117 ? -14.125 -1.497 0.748 1 89.69 117 GLN B N 1
ATOM 2281 C CA . GLN B 1 117 ? -15.039 -1.721 1.862 1 89.69 117 GLN B CA 1
ATOM 2282 C C . GLN B 1 117 ? -14.477 -1.145 3.158 1 89.69 117 GLN B C 1
ATOM 2284 O O . GLN B 1 117 ? -15.211 -0.954 4.129 1 89.69 117 GLN B O 1
ATOM 2289 N N . ALA B 1 118 ? -13.188 -0.981 3.168 1 93.56 118 ALA B N 1
ATOM 2290 C CA . ALA B 1 118 ? -12.531 -0.417 4.344 1 93.56 118 ALA B CA 1
ATOM 2291 C C . ALA B 1 118 ? -11.219 0.269 3.963 1 93.56 118 ALA B C 1
ATOM 2293 O O . ALA B 1 118 ? -10.641 -0.02 2.91 1 93.56 118 ALA B O 1
ATOM 2294 N N . ILE B 1 119 ? -10.812 1.183 4.773 1 95.81 119 ILE B N 1
ATOM 2295 C CA . ILE B 1 119 ? -9.547 1.892 4.602 1 95.81 119 ILE B CA 1
ATOM 2296 C C . ILE B 1 119 ? -8.719 1.787 5.883 1 95.81 119 ILE B C 1
ATOM 2298 O O . ILE B 1 119 ? -9.227 2.039 6.977 1 95.81 119 ILE B O 1
ATOM 2302 N N . ASN B 1 120 ? -7.469 1.396 5.699 1 95 120 ASN B N 1
ATOM 2303 C CA . ASN B 1 120 ? -6.566 1.187 6.824 1 95 120 ASN B CA 1
ATOM 2304 C C . ASN B 1 120 ? -5.496 2.273 6.895 1 95 120 ASN B C 1
ATOM 2306 O O . ASN B 1 120 ? -5.156 2.883 5.879 1 95 120 ASN B O 1
ATOM 2310 N N . ALA B 1 121 ? -5 2.506 8.102 1 95.88 121 ALA B N 1
ATOM 2311 C CA . ALA B 1 121 ? -3.887 3.416 8.359 1 95.88 121 ALA B CA 1
ATOM 2312 C C . ALA B 1 121 ? -3.025 2.916 9.516 1 95.88 121 ALA B C 1
ATOM 2314 O O . ALA B 1 121 ? -3.516 2.221 10.406 1 95.88 121 ALA B O 1
ATOM 2315 N N . TRP B 1 122 ? -1.784 3.303 9.484 1 92.69 122 TRP B N 1
ATOM 2316 C CA . TRP B 1 122 ? -0.818 2.941 10.516 1 92.69 122 TRP B CA 1
ATOM 2317 C C . TRP B 1 122 ? -0.218 4.188 11.156 1 92.69 122 TRP B C 1
ATOM 2319 O O . TRP B 1 122 ? 0.114 5.152 10.469 1 92.69 122 TRP B O 1
ATOM 2329 N N . VAL B 1 123 ? -0.112 4.125 12.484 1 92.94 123 VAL B N 1
ATOM 2330 C CA . VAL B 1 123 ? 0.415 5.25 13.242 1 92.94 123 VAL B CA 1
ATOM 2331 C C . VAL B 1 123 ? 1.416 4.75 14.281 1 92.94 123 VAL B C 1
ATOM 2333 O O . VAL B 1 123 ? 1.135 3.803 15.016 1 92.94 123 VAL B O 1
ATOM 2336 N N . LEU B 1 124 ? 2.52 5.414 14.312 1 91.25 124 LEU B N 1
ATOM 2337 C CA . LEU B 1 124 ? 3.42 5.113 15.422 1 91.25 124 LEU B CA 1
ATOM 2338 C C . LEU B 1 124 ? 2.877 5.68 16.734 1 91.25 124 LEU B C 1
ATOM 2340 O O . LEU B 1 124 ? 2.352 6.793 16.766 1 91.25 124 LEU B O 1
ATOM 2344 N N . GLY B 1 125 ? 2.887 4.891 17.766 1 87.5 125 GLY B N 1
ATOM 2345 C CA . GLY B 1 125 ? 2.271 5.172 19.062 1 87.5 125 GLY B CA 1
ATOM 2346 C C . GLY B 1 125 ? 2.609 6.551 19.594 1 87.5 125 GLY B C 1
ATOM 2347 O O . GLY B 1 125 ? 1.824 7.145 20.328 1 87.5 125 GLY B O 1
ATOM 2348 N N . GLU B 1 126 ? 3.604 7.219 19.328 1 86.81 126 GLU B N 1
ATOM 2349 C CA . GLU B 1 126 ? 3.994 8.531 19.844 1 86.81 126 GLU B CA 1
ATOM 2350 C C . GLU B 1 126 ? 3.512 9.648 18.922 1 86.81 126 GLU B C 1
ATOM 2352 O O . GLU B 1 126 ? 3.615 10.828 19.25 1 86.81 126 GLU B O 1
ATOM 2357 N N . ASN B 1 127 ? 2.908 9.266 17.859 1 89.69 127 ASN B N 1
ATOM 2358 C CA . ASN B 1 127 ? 2.414 10.266 16.922 1 89.69 127 ASN B CA 1
ATOM 2359 C C . ASN B 1 127 ? 0.964 10.641 17.203 1 89.69 127 ASN B C 1
ATOM 2361 O O . ASN B 1 127 ? 0.063 10.289 16.438 1 89.69 127 ASN B O 1
ATOM 2365 N N . ARG B 1 128 ? 0.733 11.5 18.125 1 89 128 ARG B N 1
ATOM 2366 C CA . ARG B 1 128 ? -0.594 11.844 18.609 1 89 128 ARG B CA 1
ATOM 2367 C C . ARG B 1 128 ? -1.364 12.664 17.578 1 89 128 ARG B C 1
ATOM 2369 O O . ARG B 1 128 ? -2.592 12.57 17.5 1 89 128 ARG B O 1
ATOM 2376 N N . GLY B 1 129 ? -0.623 13.469 16.875 1 89.44 129 GLY B N 1
ATOM 2377 C CA . GLY B 1 129 ? -1.279 14.25 15.836 1 89.44 129 GLY B CA 1
ATOM 2378 C C . GLY B 1 129 ? -2.006 13.398 14.812 1 89.44 129 GLY B C 1
ATOM 2379 O O . GLY B 1 129 ? -3.168 13.656 14.492 1 89.44 129 GLY B O 1
ATOM 2380 N N . SER B 1 130 ? -1.404 12.383 14.328 1 92.12 130 SER B N 1
ATOM 2381 C CA . SER B 1 130 ? -2.014 11.5 13.344 1 92.12 130 SER B CA 1
ATOM 2382 C C . SER B 1 130 ? -3.154 10.688 13.953 1 92.12 130 SER B C 1
ATOM 2384 O O . SER B 1 130 ? -4.203 10.516 13.328 1 92.12 130 SER B O 1
ATOM 2386 N N . SER B 1 131 ? -2.922 10.203 15.188 1 94 131 SER B N 1
ATOM 2387 C CA . SER B 1 131 ? -3.955 9.414 15.859 1 94 131 SER B CA 1
ATOM 2388 C C . SER B 1 131 ? -5.234 10.227 16.031 1 94 131 SER B C 1
ATOM 2390 O O . SER B 1 131 ? -6.328 9.734 15.742 1 94 131 SER B O 1
ATOM 2392 N N . ARG B 1 132 ? -5.098 11.406 16.5 1 94.69 132 ARG B N 1
ATOM 2393 C CA . ARG B 1 132 ? -6.25 12.273 16.734 1 94.69 132 ARG B CA 1
ATOM 2394 C C . ARG B 1 132 ? -6.984 12.562 15.422 1 94.69 132 ARG B C 1
ATOM 2396 O O . ARG B 1 132 ? -8.219 12.586 15.391 1 94.69 132 ARG B O 1
ATOM 2403 N N . LEU B 1 133 ? -6.242 12.805 14.422 1 95.88 133 LEU B N 1
ATOM 2404 C CA . LEU B 1 133 ? -6.824 13.07 13.109 1 95.88 133 LEU B CA 1
ATOM 2405 C C . LEU B 1 133 ? -7.668 11.891 12.641 1 95.88 133 LEU B C 1
ATOM 2407 O O . LEU B 1 133 ? -8.797 12.078 12.18 1 95.88 133 LEU B O 1
ATOM 2411 N N . LEU B 1 134 ? -7.145 10.719 12.711 1 96.69 134 LEU B N 1
ATOM 2412 C CA . LEU B 1 134 ? -7.848 9.516 12.273 1 96.69 134 LEU B CA 1
ATOM 2413 C C . LEU B 1 134 ? -9.117 9.297 13.086 1 96.69 134 LEU B C 1
ATOM 2415 O O . LEU B 1 134 ? -10.18 9.023 12.523 1 96.69 134 LEU B O 1
ATOM 2419 N N . GLU B 1 135 ? -8.992 9.461 14.352 1 95.56 135 GLU B N 1
ATOM 2420 C CA . GLU B 1 135 ? -10.148 9.273 15.227 1 95.56 135 GLU B CA 1
ATOM 2421 C C . GLU B 1 135 ? -11.234 10.305 14.93 1 95.56 135 GLU B C 1
ATOM 2423 O O . GLU B 1 135 ? -12.422 9.969 14.914 1 95.56 135 GLU B O 1
ATOM 2428 N N . LYS B 1 136 ? -10.82 11.5 14.695 1 94.62 136 LYS B N 1
ATOM 2429 C CA . LYS B 1 136 ? -11.758 12.555 14.328 1 94.62 136 LYS B CA 1
ATOM 2430 C C . LYS B 1 136 ? -12.508 12.203 13.047 1 94.62 136 LYS B C 1
ATOM 2432 O O . LYS B 1 136 ? -13.664 12.594 12.867 1 94.62 136 LYS B O 1
ATOM 2437 N N . GLN B 1 137 ? -11.891 11.484 12.18 1 95.06 137 GLN B N 1
ATOM 2438 C CA . GLN B 1 137 ? -12.484 11.141 10.891 1 95.06 137 GLN B CA 1
ATOM 2439 C C . GLN B 1 137 ? -13.25 9.82 10.969 1 95.06 137 GLN B C 1
ATOM 2441 O O . GLN B 1 137 ? -13.695 9.297 9.945 1 95.06 137 GLN B O 1
ATOM 2446 N N . GLY B 1 138 ? -13.328 9.234 12.133 1 95.75 138 GLY B N 1
ATOM 2447 C CA . GLY B 1 138 ? -14.164 8.062 12.32 1 95.75 138 GLY B CA 1
ATOM 2448 C C . GLY B 1 138 ? -13.383 6.758 12.281 1 95.75 138 GLY B C 1
ATOM 2449 O O . GLY B 1 138 ? -13.961 5.676 12.406 1 95.75 138 GLY B O 1
ATOM 2450 N N . PHE B 1 139 ? -12.109 6.852 12.109 1 97.19 139 PHE B N 1
ATOM 2451 C CA . PHE B 1 139 ? -11.297 5.641 12.195 1 97.19 139 PHE B CA 1
ATOM 2452 C C . PHE B 1 139 ? -11.312 5.078 13.609 1 97.19 139 PHE B C 1
ATOM 2454 O O . PHE B 1 139 ? -11.344 5.832 14.586 1 97.19 139 PHE B O 1
ATOM 2461 N N . VAL B 1 140 ? -11.18 3.75 13.664 1 95.5 140 VAL B N 1
ATOM 2462 C CA . VAL B 1 140 ? -11.109 3.053 14.945 1 95.5 140 VAL B CA 1
ATOM 2463 C C . VAL B 1 140 ? -9.797 2.277 15.039 1 95.5 140 VAL B C 1
ATOM 2465 O O . VAL B 1 140 ? -9.375 1.633 14.07 1 95.5 140 VAL B O 1
ATOM 2468 N N . ARG B 1 141 ? -9.141 2.385 16.188 1 93.69 141 ARG B N 1
ATOM 2469 C CA . ARG B 1 141 ? -7.941 1.583 16.406 1 93.69 141 ARG B CA 1
ATOM 2470 C C . ARG B 1 141 ? -8.289 0.11 16.578 1 93.69 141 ARG B C 1
ATOM 2472 O O . ARG B 1 141 ? -8.969 -0.257 17.547 1 93.69 141 ARG B O 1
ATOM 2479 N N . THR B 1 142 ? -7.773 -0.666 15.727 1 89.69 142 THR B N 1
ATOM 2480 C CA . THR B 1 142 ? -8.156 -2.072 15.742 1 89.69 142 THR B CA 1
ATOM 2481 C C . THR B 1 142 ? -7.051 -2.932 16.344 1 89.69 142 THR B C 1
ATOM 2483 O O . THR B 1 142 ? -7.305 -4.035 16.828 1 89.69 142 THR B O 1
ATOM 2486 N N . GLN B 1 143 ? -5.852 -2.482 16.25 1 85.12 143 GLN B N 1
ATOM 2487 C CA . GLN B 1 143 ? -4.73 -3.271 16.75 1 85.12 143 GLN B CA 1
ATOM 2488 C C . GLN B 1 143 ? -3.637 -2.373 17.328 1 85.12 143 GLN B C 1
ATOM 2490 O O . GLN B 1 143 ? -3.451 -1.245 16.859 1 85.12 143 GLN B O 1
ATOM 2495 N N . VAL B 1 144 ? -2.988 -2.922 18.359 1 87.31 144 VAL B N 1
ATOM 2496 C CA . VAL B 1 144 ? -1.755 -2.352 18.891 1 87.31 144 VAL B CA 1
ATOM 2497 C C . VAL B 1 144 ? -0.647 -3.402 18.859 1 87.31 144 VAL B C 1
ATOM 2499 O O . VAL B 1 144 ? -0.772 -4.457 19.484 1 87.31 144 VAL B O 1
ATOM 2502 N N . LEU B 1 145 ? 0.359 -3.043 18.094 1 83.75 145 LEU B N 1
ATOM 2503 C CA . LEU B 1 145 ? 1.538 -3.902 18.078 1 83.75 145 LEU B CA 1
ATOM 2504 C C . LEU B 1 145 ? 2.668 -3.299 18.906 1 83.75 145 LEU B C 1
ATOM 2506 O O . LEU B 1 145 ? 3.297 -2.324 18.484 1 83.75 145 LEU B O 1
ATOM 2510 N N . GLU B 1 146 ? 2.941 -4.008 19.922 1 86.5 146 GLU B N 1
ATOM 2511 C CA . GLU B 1 146 ? 3.889 -3.451 20.875 1 86.5 146 GLU B CA 1
ATOM 2512 C C . GLU B 1 146 ? 5.32 -3.543 20.359 1 86.5 146 GLU B C 1
ATOM 2514 O O . GLU B 1 146 ? 5.781 -4.621 19.984 1 86.5 146 GLU B O 1
ATOM 2519 N N . LYS B 1 147 ? 6.004 -2.352 20.406 1 87.12 147 LYS B N 1
ATOM 2520 C CA . LYS B 1 147 ? 7.41 -2.236 20.016 1 87.12 147 LYS B CA 1
ATOM 2521 C C . LYS B 1 147 ? 7.684 -2.963 18.703 1 87.12 147 LYS B C 1
ATOM 2523 O O . LYS B 1 147 ? 8.68 -3.682 18.578 1 87.12 147 LYS B O 1
ATOM 2528 N N . ALA B 1 148 ? 6.797 -2.816 17.812 1 80.88 148 ALA B N 1
ATOM 2529 C CA . ALA B 1 148 ? 6.84 -3.633 16.609 1 80.88 148 ALA B CA 1
ATOM 2530 C C . ALA B 1 148 ? 7.543 -2.893 15.477 1 80.88 148 ALA B C 1
ATOM 2532 O O . ALA B 1 148 ? 7.82 -3.477 14.422 1 80.88 148 ALA B O 1
ATOM 2533 N N . TYR B 1 149 ? 7.809 -1.684 15.656 1 84.31 149 TYR B N 1
ATOM 2534 C CA . TYR B 1 149 ? 8.422 -0.901 14.586 1 84.31 149 TYR B CA 1
ATOM 2535 C C . TYR B 1 149 ? 9.695 -0.217 15.07 1 84.31 149 TYR B C 1
ATOM 2537 O O . TYR B 1 149 ? 9.656 0.599 15.992 1 84.31 149 TYR B O 1
ATOM 2545 N N . HIS B 1 150 ? 10.828 -0.546 14.398 1 84.69 150 HIS B N 1
ATOM 2546 C CA . HIS B 1 150 ? 12.109 0.046 14.742 1 84.69 150 HIS B CA 1
ATOM 2547 C C . HIS B 1 150 ? 12.453 1.211 13.82 1 84.69 150 HIS B C 1
ATOM 2549 O O . HIS B 1 150 ? 12.555 1.032 12.602 1 84.69 150 HIS B O 1
ATOM 2555 N N . LEU B 1 151 ? 12.609 2.365 14.391 1 85.62 151 LEU B N 1
ATOM 2556 C CA . LEU B 1 151 ? 12.922 3.572 13.641 1 85.62 151 LEU B CA 1
ATOM 2557 C C . LEU B 1 151 ? 13.906 4.453 14.406 1 85.62 151 LEU B C 1
ATOM 2559 O O . LEU B 1 151 ? 13.617 4.867 15.531 1 85.62 151 LEU B O 1
ATOM 2563 N N . ASN B 1 152 ? 14.961 4.746 13.695 1 85.12 152 ASN B N 1
ATOM 2564 C CA . ASN B 1 152 ? 15.992 5.609 14.258 1 85.12 152 ASN B CA 1
ATOM 2565 C C . ASN B 1 152 ? 16.391 5.152 15.656 1 85.12 152 ASN B C 1
ATOM 2567 O O . ASN B 1 152 ? 16.453 5.957 16.594 1 85.12 152 ASN B O 1
ATOM 2571 N N . GLY B 1 153 ? 16.516 3.922 15.828 1 85.5 153 GLY B N 1
ATOM 2572 C CA . GLY B 1 153 ? 17.047 3.35 17.062 1 85.5 153 GLY B CA 1
ATOM 2573 C C . GLY B 1 153 ? 16 3.213 18.141 1 85.5 153 GLY B C 1
ATOM 2574 O O . GLY B 1 153 ? 16.297 2.756 19.25 1 85.5 153 GLY B O 1
ATOM 2575 N N . VAL B 1 154 ? 14.852 3.646 17.953 1 89.56 154 VAL B N 1
ATOM 2576 C CA . VAL B 1 154 ? 13.773 3.594 18.922 1 89.56 154 VAL B CA 1
ATOM 2577 C C . VAL B 1 154 ? 12.727 2.572 18.484 1 89.56 154 VAL B C 1
ATOM 2579 O O . VAL B 1 154 ? 12.367 2.508 17.312 1 89.56 154 VAL B O 1
ATOM 2582 N N . ASP B 1 155 ? 12.305 1.731 19.406 1 89.56 155 ASP B N 1
ATOM 2583 C CA . ASP B 1 155 ? 11.195 0.81 19.156 1 89.56 155 ASP B CA 1
ATOM 2584 C C . ASP B 1 155 ? 9.859 1.449 19.516 1 89.56 155 ASP B C 1
ATOM 2586 O O . ASP B 1 155 ? 9.625 1.803 20.672 1 89.56 155 ASP B O 1
ATOM 2590 N N . TYR B 1 156 ? 9.047 1.532 18.5 1 91.25 156 TYR B N 1
ATOM 2591 C CA . TYR B 1 156 ? 7.738 2.143 18.688 1 91.25 156 TYR B CA 1
ATOM 2592 C C . TYR B 1 156 ? 6.637 1.09 18.656 1 91.25 156 TYR B C 1
ATOM 2594 O O . TYR B 1 156 ? 6.762 0.076 17.969 1 91.25 156 TYR B O 1
ATOM 2602 N N . ASP B 1 157 ? 5.598 1.42 19.453 1 90.94 157 ASP B N 1
ATOM 2603 C CA . ASP B 1 157 ? 4.355 0.707 19.172 1 90.94 157 ASP B CA 1
ATOM 2604 C C . ASP B 1 157 ? 3.803 1.085 17.797 1 90.94 157 ASP B C 1
ATOM 2606 O O . A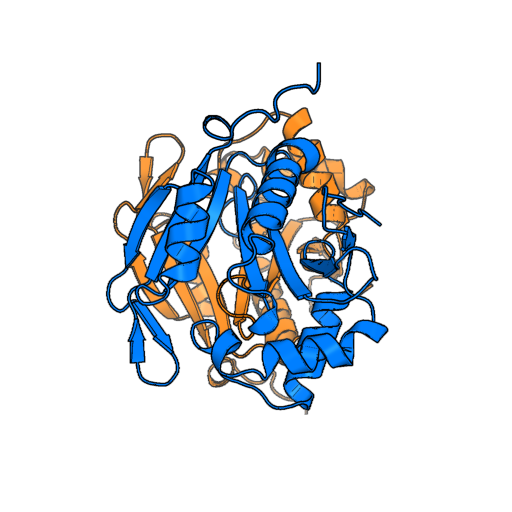SP B 1 157 ? 3.943 2.229 17.359 1 90.94 157 ASP B O 1
ATOM 2610 N N . ASP B 1 158 ? 3.246 0.091 17.125 1 89.38 158 ASP B N 1
ATOM 2611 C CA . ASP B 1 158 ? 2.539 0.309 15.867 1 89.38 158 ASP B CA 1
ATOM 2612 C C . ASP B 1 158 ? 1.031 0.151 16.047 1 89.38 158 ASP B C 1
ATOM 2614 O O . ASP B 1 158 ? 0.556 -0.92 16.438 1 89.38 158 ASP B O 1
ATOM 2618 N N . TRP B 1 159 ? 0.298 1.235 15.797 1 93.06 159 TRP B N 1
ATOM 2619 C CA . TRP B 1 159 ? -1.154 1.249 15.945 1 93.06 159 TRP B CA 1
ATOM 2620 C C . TRP B 1 159 ? -1.837 1.157 14.586 1 93.06 159 TRP B C 1
ATOM 2622 O O . TRP B 1 159 ? -1.517 1.919 13.672 1 93.06 159 TRP B O 1
ATOM 2632 N N . ILE B 1 160 ? -2.752 0.246 14.484 1 91.81 160 ILE B N 1
ATOM 2633 C CA . ILE B 1 160 ? -3.494 0.078 13.242 1 91.81 160 ILE B CA 1
ATOM 2634 C C . ILE B 1 160 ? -4.902 0.646 13.398 1 91.81 160 ILE B C 1
ATOM 2636 O O . ILE B 1 160 ? -5.605 0.321 14.352 1 91.81 160 ILE B O 1
ATOM 2640 N N . TYR B 1 161 ? -5.234 1.525 12.5 1 95.12 161 TYR B N 1
ATOM 2641 C CA . TYR B 1 161 ? -6.562 2.129 12.438 1 95.12 161 TYR B CA 1
ATOM 2642 C C . TYR B 1 161 ? -7.324 1.649 11.211 1 95.12 161 TYR B C 1
ATOM 2644 O O . TYR B 1 161 ? -6.719 1.333 10.188 1 95.12 161 TYR B O 1
ATOM 2652 N N . ARG B 1 162 ? -8.641 1.624 11.367 1 94.88 162 ARG B N 1
ATOM 2653 C CA . ARG B 1 162 ? -9.5 1.15 10.289 1 94.88 162 ARG B CA 1
ATOM 2654 C C . ARG B 1 162 ? -10.789 1.967 10.227 1 94.88 162 ARG B C 1
ATOM 2656 O O . ARG B 1 162 ? -11.383 2.291 11.258 1 94.88 162 ARG B O 1
ATOM 2663 N N . LEU B 1 163 ? -11.164 2.338 9 1 96.62 163 LEU B N 1
ATOM 2664 C CA . LEU B 1 163 ? -12.438 2.984 8.719 1 96.62 163 LEU B CA 1
ATOM 2665 C C . LEU B 1 163 ? -13.305 2.117 7.805 1 96.62 163 LEU B C 1
ATOM 2667 O O . LEU B 1 163 ? -12.906 1.81 6.68 1 96.62 163 LEU B O 1
ATOM 2671 N N . GLU B 1 164 ? -14.445 1.728 8.281 1 94.56 164 GLU B N 1
ATOM 2672 C CA . GLU B 1 164 ? -15.375 0.921 7.5 1 94.56 164 GLU B CA 1
ATOM 2673 C C . GLU B 1 164 ? -16.281 1.801 6.645 1 94.56 164 GLU B C 1
ATOM 2675 O O . GLU B 1 164 ? -16.719 2.869 7.082 1 94.56 164 GLU B O 1
ATOM 2680 N N . ARG B 1 165 ? -16.547 1.262 5.43 1 90.06 165 ARG B N 1
ATOM 2681 C CA . ARG B 1 165 ? -17.438 1.993 4.527 1 90.06 165 ARG B CA 1
ATOM 2682 C C . ARG B 1 165 ? -18.75 2.344 5.215 1 90.06 165 ARG B C 1
ATOM 2684 O O . ARG B 1 165 ? -19.266 3.453 5.059 1 90.06 165 ARG B O 1
ATOM 2691 N N . GLU B 1 166 ? -19.328 1.435 5.906 1 84 166 GLU B N 1
ATOM 2692 C CA . GLU B 1 166 ? -20.625 1.623 6.555 1 84 166 GLU B CA 1
ATOM 2693 C C . GLU B 1 166 ? -20.547 2.689 7.641 1 84 166 GLU B C 1
ATOM 2695 O O . GLU B 1 166 ? -21.562 3.289 8.008 1 84 166 GLU B O 1
ATOM 2700 N N . ALA B 1 167 ? -19.422 2.865 8.18 1 76.88 167 ALA B N 1
ATOM 2701 C CA . ALA B 1 167 ? -19.234 3.836 9.258 1 76.88 167 ALA B CA 1
ATOM 2702 C C . ALA B 1 167 ? -18.906 5.219 8.695 1 76.88 167 ALA B C 1
ATOM 2704 O O . ALA B 1 167 ? -18.844 6.199 9.438 1 76.88 167 ALA B O 1
ATOM 2705 N N . HIS B 1 168 ? -18.625 5.168 7.418 1 71.75 168 HIS B N 1
ATOM 2706 C CA . HIS B 1 168 ? -18.234 6.43 6.789 1 71.75 168 HIS B CA 1
ATOM 2707 C C . HIS B 1 168 ? -19.453 7.32 6.566 1 71.75 168 HIS B C 1
ATOM 2709 O O . HIS B 1 168 ? -20.438 6.895 5.949 1 71.75 168 HIS B O 1
ATOM 2715 N N . PRO B 1 169 ? -19.438 8.422 7.293 1 62.94 169 PRO B N 1
ATOM 2716 C CA . PRO B 1 169 ? -20.594 9.297 7.117 1 62.94 169 PRO B CA 1
ATOM 2717 C C . PRO B 1 169 ? -20.844 9.656 5.652 1 62.94 169 PRO B C 1
ATOM 2719 O O . PRO B 1 169 ? -19.891 9.922 4.906 1 62.94 169 PRO B O 1
ATOM 2722 N N . ALA B 1 170 ? -22 8.977 5.031 1 53.44 170 ALA B N 1
ATOM 2723 C CA . ALA B 1 170 ? -22.406 9.336 3.676 1 53.44 170 ALA B CA 1
ATOM 2724 C C . ALA B 1 170 ? -22.297 10.844 3.455 1 53.44 170 ALA B C 1
ATOM 2726 O O . ALA B 1 170 ? -22.5 11.633 4.383 1 53.44 170 ALA B O 1
ATOM 2727 N N . SER B 1 171 ? -21.203 11.266 2.605 1 50.97 171 SER B N 1
ATOM 2728 C CA . SER B 1 171 ? -21.406 12.68 2.305 1 50.97 171 SER B CA 1
ATOM 2729 C C . SER B 1 171 ? -22.875 13.039 2.24 1 50.97 171 SER B C 1
ATOM 2731 O O . SER B 1 171 ? -23.672 12.312 1.637 1 50.97 171 SER B O 1
ATOM 2733 N N . ALA B 1 172 ? -23.484 13.648 3.207 1 37.59 172 ALA B N 1
ATOM 2734 C CA . ALA B 1 172 ? -24.797 14.289 3.066 1 37.59 172 ALA B CA 1
ATOM 2735 C C . ALA B 1 172 ? -25.016 14.758 1.633 1 37.59 172 ALA B C 1
ATOM 2737 O O . ALA B 1 172 ? -24.125 15.352 1.021 1 37.59 172 ALA B O 1
ATOM 2738 N N . ASP B 1 173 ? -25.781 14.117 0.77 1 33.69 173 ASP B N 1
ATOM 2739 C CA . ASP B 1 173 ? -26.344 14.82 -0.377 1 33.69 173 ASP B CA 1
ATOM 2740 C C . ASP B 1 173 ? -26.469 16.312 -0.094 1 33.69 173 ASP B C 1
ATOM 2742 O O . ASP B 1 173 ? -27.062 16.719 0.913 1 33.69 173 ASP B O 1
ATOM 2746 N N . ALA B 1 174 ? -25.531 17.266 -0.408 1 30.84 174 ALA B N 1
ATOM 2747 C CA . ALA B 1 174 ? -26.094 18.594 -0.682 1 30.84 174 ALA B CA 1
ATOM 2748 C C . ALA B 1 174 ? -27.484 18.469 -1.292 1 30.84 174 ALA B C 1
ATOM 2750 O O . ALA B 1 174 ? -27.625 18.094 -2.459 1 30.84 174 ALA B O 1
ATOM 2751 N N . GLY B 1 175 ? -28.344 17.844 -0.719 1 21.94 175 GLY B N 1
ATOM 2752 C CA . GLY B 1 175 ? -29.688 18.328 -0.997 1 21.94 175 GLY B CA 1
ATOM 2753 C C . GLY B 1 175 ? -29.797 19.844 -0.941 1 21.94 175 GLY B C 1
ATOM 2754 O O . GLY B 1 175 ? -29.047 20.5 -0.217 1 21.94 175 GLY B O 1
#

Solvent-accessible surface area (backbone atoms only — not comparable to full-atom values): 19047 Å² total; per-residue (Å²): 128,85,65,50,77,54,99,65,36,40,31,32,62,46,49,82,85,43,48,69,58,50,50,53,47,56,62,31,63,79,57,22,66,78,34,52,81,70,71,53,69,72,51,45,48,31,41,48,54,52,44,46,59,30,76,43,32,26,33,35,16,40,90,83,63,50,79,41,31,37,39,32,51,40,70,27,66,63,26,75,54,24,28,36,39,30,72,51,50,36,76,91,47,54,95,68,55,53,64,56,55,49,49,52,53,50,50,49,44,38,40,69,61,41,46,28,52,31,41,33,36,69,40,44,65,84,43,57,70,62,52,51,48,40,45,74,72,60,31,40,80,76,45,78,36,77,59,66,38,81,52,94,90,40,67,30,32,36,30,33,31,38,32,45,46,89,70,44,76,68,76,70,73,84,114,130,86,65,51,76,53,97,64,36,40,32,32,62,44,49,82,85,44,48,69,58,49,50,53,47,55,60,32,62,80,58,24,68,77,34,51,83,72,70,53,69,72,52,45,47,32,42,48,55,51,43,45,58,31,76,42,32,28,33,34,16,40,89,84,63,48,78,40,33,38,40,33,49,38,71,27,63,63,26,75,52,25,25,36,40,30,71,52,51,35,76,90,47,54,96,68,55,52,65,58,55,50,50,51,54,51,49,48,42,39,42,69,60,41,48,28,53,32,40,32,36,69,38,46,66,85,43,56,70,60,53,52,50,40,45,73,71,58,31,40,78,76,46,78,37,78,58,65,38,81,53,94,90,40,67,30,33,37,31,32,31,38,32,45,48,89,70,44,77,68,77,70,72,86,113

Organism: NCBI:txid1432552